Protein AF-A0A524EKT1-F1 (afdb_monomer_lite)

Sequence (281 aa):
MNHPHSWNERPGAARRCNICGNPVRQGDKFCKGCGAEISSFEDTKSMKRTERFETNLTGKFERHEQWPFWKRLQKVFTSPRKAMTNIASAPDYVGVVFIIVLSAVMGTFSAAIMFQKLQFTGPYEQEIAFAANSILMLLLLVVPIIMIIRWLVKSLLAYLLCDSGSSWDFEDAASVTGYSYAPSLLMSLIGIFIIWTFVPTVTIDTTNPELAMIILENQIATLSWIQIVFTLPVTLIELFWKSYLGGIGVHESTLGECSENKAFIIFIFLGLLGILLDYYS

pLDDT: mean 85.07, std 16.64, range [34.03, 98.06]

Radius of gyration: 29.01 Å; chains: 1; bounding box: 59×30×96 Å

Foldseek 3Di:
DDDDDDDDDDPDDFDADPVPRHTDDDPDQADPPPRHGPVVVVVVVVVVVVVVVVVLVCVLCDPPDQDPLVVLLVCCVVPLLVSLLSCLNPPDVVSLLVLLLLLQVLVLVLLVLLVVLEAEDDDCRVVVVVVSVVVSVVSNVVVSVVSVVLLLVLLVLLCVQLPPPFPFDSRLSSRQLSSLSSVSNVLSVVSSVCCNPPPHRDYAYPPPVVVSVVVVVVSVVVCVCCCVVPVVVSLVVSQQSSLQSQLSSSCSNSVNSRHSVNSSVSSSVSSVVVVVVVVVD

Structure (mmCIF, N/CA/C/O backbone):
data_AF-A0A524EKT1-F1
#
_entry.id   AF-A0A524EKT1-F1
#
loop_
_atom_site.group_PDB
_atom_site.id
_atom_site.type_symbol
_atom_site.label_atom_id
_atom_site.label_alt_id
_atom_site.label_comp_id
_atom_site.label_asym_id
_atom_site.label_entity_id
_atom_site.label_seq_id
_atom_site.pdbx_PDB_ins_code
_atom_site.Cartn_x
_atom_site.Cartn_y
_atom_site.Cartn_z
_atom_site.occupancy
_atom_site.B_iso_or_equiv
_atom_site.auth_seq_id
_atom_site.auth_comp_id
_atom_site.auth_asym_id
_atom_site.auth_atom_id
_atom_site.pdbx_PDB_model_num
ATOM 1 N N . MET A 1 1 ? 32.004 -11.306 59.839 1.00 37.84 1 MET A N 1
ATOM 2 C CA . MET A 1 1 ? 31.486 -11.635 58.493 1.00 37.84 1 MET A CA 1
ATOM 3 C C . MET A 1 1 ? 30.049 -12.113 58.637 1.00 37.84 1 MET A C 1
ATOM 5 O O . MET A 1 1 ? 29.773 -12.810 59.604 1.00 37.84 1 MET A O 1
ATOM 9 N N . ASN A 1 2 ? 29.204 -11.717 57.679 1.00 37.06 2 ASN A N 1
ATOM 10 C CA . ASN A 1 2 ? 27.765 -11.979 57.486 1.00 37.06 2 ASN A CA 1
ATOM 11 C C . ASN A 1 2 ? 26.798 -10.901 58.013 1.00 37.06 2 ASN A C 1
ATOM 13 O O . ASN A 1 2 ? 26.417 -10.866 59.178 1.00 37.06 2 ASN A O 1
ATOM 17 N N . HIS A 1 3 ? 26.431 -10.019 57.074 1.00 34.03 3 HIS A N 1
ATOM 18 C CA . HIS A 1 3 ? 25.379 -9.004 57.139 1.00 34.03 3 HIS A CA 1
ATOM 19 C C . HIS A 1 3 ? 23.967 -9.617 57.004 1.00 34.03 3 HIS A C 1
ATOM 21 O O . HIS A 1 3 ? 23.822 -10.668 56.377 1.00 34.03 3 HIS A O 1
ATOM 27 N N . PRO A 1 4 ? 22.920 -8.942 57.520 1.00 47.31 4 PRO A N 1
ATOM 28 C CA . PRO A 1 4 ? 21.525 -9.353 57.390 1.00 47.31 4 PRO A CA 1
ATOM 29 C C . PRO A 1 4 ? 20.874 -8.808 56.104 1.00 47.31 4 PRO A C 1
ATOM 31 O O . PRO A 1 4 ? 21.085 -7.656 55.727 1.00 47.31 4 PRO A O 1
ATOM 34 N N . HIS A 1 5 ? 20.023 -9.615 55.464 1.00 41.09 5 HIS A N 1
ATOM 35 C CA . HIS A 1 5 ? 19.107 -9.172 54.408 1.00 41.09 5 HIS A CA 1
ATOM 36 C C . HIS A 1 5 ? 17.775 -8.728 55.030 1.00 41.09 5 HIS A C 1
ATOM 38 O O . HIS A 1 5 ? 16.926 -9.558 55.346 1.00 41.09 5 HIS A O 1
ATOM 44 N N . SER A 1 6 ? 17.579 -7.418 55.192 1.00 36.59 6 SER A N 1
ATOM 45 C CA . SER A 1 6 ? 16.265 -6.819 55.449 1.00 36.59 6 SER A CA 1
ATOM 46 C C . SER A 1 6 ? 15.644 -6.383 54.121 1.00 36.59 6 SER A C 1
ATOM 48 O O . SER A 1 6 ? 16.113 -5.431 53.493 1.00 36.59 6 SER A O 1
ATOM 50 N N . TRP A 1 7 ? 14.592 -7.070 53.682 1.00 36.09 7 TRP A N 1
ATOM 51 C CA . TRP A 1 7 ? 13.766 -6.607 52.572 1.00 36.09 7 TRP A CA 1
ATOM 52 C C . TRP A 1 7 ? 12.853 -5.473 53.049 1.00 36.09 7 TRP A C 1
ATOM 54 O O . TRP A 1 7 ? 12.073 -5.632 53.984 1.00 36.09 7 TRP A O 1
ATOM 64 N N . ASN A 1 8 ? 12.982 -4.319 52.393 1.00 39.16 8 ASN A N 1
ATOM 65 C CA . ASN A 1 8 ? 12.087 -3.173 52.507 1.00 39.16 8 ASN A CA 1
ATOM 66 C C . ASN A 1 8 ? 10.696 -3.533 51.957 1.00 39.16 8 ASN A C 1
ATOM 68 O O . ASN A 1 8 ? 10.446 -3.411 50.756 1.00 39.16 8 ASN A O 1
ATOM 72 N N . GLU A 1 9 ? 9.774 -3.926 52.832 1.00 41.62 9 GLU A N 1
ATOM 73 C CA . GLU A 1 9 ? 8.343 -3.879 52.538 1.00 41.62 9 GLU A CA 1
ATOM 74 C C . GLU A 1 9 ? 7.884 -2.415 52.584 1.00 41.62 9 GLU A C 1
ATOM 76 O O . GLU A 1 9 ? 7.880 -1.766 53.631 1.00 41.62 9 GLU A O 1
ATOM 81 N N . ARG A 1 10 ? 7.511 -1.860 51.426 1.00 38.91 10 ARG A N 1
ATOM 82 C CA . ARG A 1 10 ? 6.814 -0.569 51.373 1.00 38.91 10 ARG A CA 1
ATOM 83 C C . ARG A 1 10 ? 5.457 -0.744 52.073 1.00 38.91 10 ARG A C 1
ATOM 85 O O . ARG A 1 10 ? 4.761 -1.705 51.742 1.00 38.91 10 ARG A O 1
ATOM 92 N N . PRO A 1 11 ? 5.034 0.152 52.982 1.00 41.31 11 PRO A N 1
ATOM 93 C CA . PRO A 1 11 ? 3.728 0.044 53.618 1.00 41.31 11 PRO A CA 1
ATOM 94 C C . PRO A 1 11 ? 2.636 0.198 52.555 1.00 41.31 11 PRO A C 1
ATOM 96 O O . PRO A 1 11 ? 2.394 1.288 52.035 1.00 41.31 11 PRO A O 1
ATOM 99 N N . GLY A 1 12 ? 2.006 -0.922 52.197 1.00 46.97 12 GLY A N 1
ATOM 100 C CA . GLY A 1 12 ? 0.848 -0.948 51.316 1.00 46.97 12 GLY A CA 1
ATOM 101 C C . GLY A 1 12 ? -0.256 -0.067 51.893 1.00 46.97 12 GLY A C 1
ATOM 102 O O . GLY A 1 12 ? -0.552 -0.134 53.087 1.00 46.97 12 GLY A O 1
ATOM 103 N N . ALA A 1 13 ? -0.843 0.781 51.047 1.00 49.88 13 ALA A N 1
ATOM 104 C CA . ALA A 1 13 ? -1.953 1.649 51.412 1.00 49.88 13 ALA A CA 1
ATOM 105 C C . ALA A 1 13 ? -3.031 0.842 52.157 1.00 49.88 13 ALA A C 1
ATOM 107 O O . ALA A 1 13 ? -3.568 -0.136 51.632 1.00 49.88 13 ALA A O 1
ATOM 108 N N . ALA A 1 14 ? -3.308 1.234 53.402 1.00 57.28 14 ALA A N 1
ATOM 109 C CA . ALA A 1 14 ? -4.232 0.528 54.276 1.00 57.28 14 ALA A CA 1
ATOM 110 C C . ALA A 1 14 ? -5.640 0.518 53.658 1.00 57.28 14 ALA A C 1
ATOM 112 O O . ALA A 1 14 ? -6.320 1.546 53.617 1.00 57.28 14 ALA A O 1
ATOM 113 N N . ARG A 1 15 ? -6.090 -0.647 53.177 1.00 70.88 15 ARG A N 1
ATOM 114 C CA . ARG A 1 15 ? -7.489 -0.852 52.781 1.00 70.88 15 ARG A CA 1
ATOM 115 C C . ARG A 1 15 ? -8.358 -0.804 54.038 1.00 70.88 15 ARG A C 1
ATOM 117 O O . ARG A 1 15 ? -7.932 -1.256 55.097 1.00 70.88 15 ARG A O 1
ATOM 124 N N . ARG A 1 16 ? -9.575 -0.270 53.939 1.00 82.88 16 ARG A N 1
ATOM 125 C CA . ARG A 1 16 ? -10.563 -0.257 55.031 1.00 82.88 16 ARG A CA 1
ATOM 126 C C . ARG A 1 16 ? -11.787 -1.072 54.635 1.00 82.88 16 ARG A C 1
ATOM 128 O O . ARG A 1 16 ? -12.181 -1.066 53.474 1.00 82.88 16 ARG A O 1
ATOM 135 N N . CYS A 1 17 ? -12.380 -1.755 55.603 1.00 81.44 17 CYS A N 1
ATOM 136 C CA . CYS A 1 17 ? -13.651 -2.445 55.454 1.00 81.44 17 CYS A CA 1
ATOM 137 C C . CYS A 1 17 ? -14.754 -1.425 55.148 1.00 81.44 17 CYS A C 1
ATOM 139 O O . CYS A 1 17 ? -14.868 -0.415 55.837 1.00 81.44 17 CYS A O 1
ATOM 141 N N . ASN A 1 18 ? -15.575 -1.682 54.136 1.00 74.81 18 ASN A N 1
ATOM 142 C CA . ASN A 1 18 ? -16.693 -0.814 53.756 1.00 74.81 18 ASN A CA 1
ATOM 143 C C . ASN A 1 18 ? -17.934 -0.981 54.655 1.00 74.81 18 ASN A C 1
ATOM 145 O O . ASN A 1 18 ? -18.781 -0.096 54.654 1.00 74.81 18 ASN A O 1
ATOM 149 N N . ILE A 1 19 ? -18.032 -2.074 55.425 1.00 83.19 19 ILE A N 1
ATOM 150 C CA . ILE A 1 19 ? -19.115 -2.302 56.397 1.00 83.19 19 ILE A CA 1
ATOM 151 C C . ILE A 1 19 ? -18.859 -1.510 57.685 1.00 83.19 19 ILE A C 1
ATOM 153 O O . ILE A 1 19 ? -19.755 -0.845 58.192 1.00 83.19 19 ILE A O 1
ATOM 157 N N . CYS A 1 20 ? -17.639 -1.581 58.230 1.00 84.88 20 CYS A N 1
ATOM 158 C CA . CYS A 1 20 ? -17.343 -1.039 59.564 1.00 84.88 20 CYS A CA 1
ATOM 159 C C . CYS A 1 20 ? -16.155 -0.067 59.633 1.00 84.88 20 CYS A C 1
ATOM 161 O O . CYS A 1 20 ? -15.829 0.420 60.709 1.00 84.88 20 CYS A O 1
ATOM 163 N N . GLY A 1 21 ? -15.466 0.207 58.523 1.00 82.38 21 GLY A N 1
ATOM 164 C CA . GLY A 1 21 ? -14.364 1.177 58.469 1.00 82.38 21 GLY A CA 1
ATOM 165 C C . GLY A 1 21 ? -13.016 0.700 59.031 1.00 82.38 21 GLY A C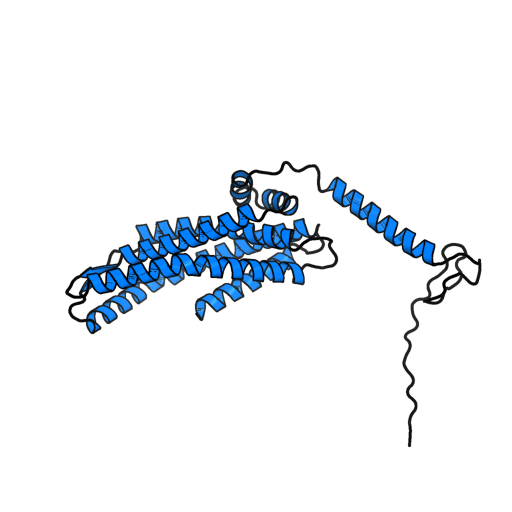 1
ATOM 166 O O . GLY A 1 21 ? -12.026 1.438 58.926 1.00 82.38 21 GLY A O 1
ATOM 167 N N . ASN A 1 22 ? -12.942 -0.516 59.591 1.00 87.12 22 ASN A N 1
ATOM 168 C CA . ASN A 1 22 ? -11.702 -1.057 60.157 1.00 87.12 22 ASN A CA 1
ATOM 169 C C . ASN A 1 22 ? -10.637 -1.335 59.085 1.00 87.12 22 ASN A C 1
ATOM 171 O O . ASN A 1 22 ? -10.981 -1.797 57.997 1.00 87.12 22 ASN A O 1
ATOM 175 N N . PRO A 1 23 ? -9.346 -1.097 59.375 1.00 83.56 23 PRO A N 1
ATOM 176 C CA . PRO A 1 23 ? -8.262 -1.409 58.453 1.00 83.56 23 PRO A CA 1
ATOM 177 C C . PRO A 1 23 ? -8.142 -2.923 58.228 1.00 83.56 23 PRO A C 1
ATOM 179 O O . PRO A 1 23 ? -8.297 -3.723 59.150 1.00 83.56 23 PRO A O 1
ATOM 182 N N . VAL A 1 24 ? -7.852 -3.302 56.988 1.00 84.31 24 VAL A N 1
ATOM 183 C CA . VAL A 1 24 ? -7.760 -4.681 56.505 1.00 84.31 24 VAL A CA 1
ATOM 184 C C . VAL A 1 24 ? -6.386 -4.890 55.872 1.00 84.31 24 VAL A C 1
ATOM 186 O O . VAL A 1 24 ? -5.918 -4.034 55.115 1.00 84.31 24 VAL A O 1
ATOM 189 N N . ARG A 1 25 ? -5.739 -6.028 56.156 1.00 78.75 25 ARG A N 1
ATOM 190 C CA . ARG A 1 25 ? -4.462 -6.388 55.529 1.00 78.75 25 ARG A CA 1
ATOM 191 C C . ARG A 1 25 ? -4.681 -7.088 54.189 1.00 78.75 25 ARG A C 1
ATOM 193 O O . ARG A 1 25 ? -5.676 -7.773 53.969 1.00 78.75 25 ARG A O 1
ATOM 200 N N . GLN A 1 26 ? -3.727 -6.918 53.280 1.00 71.38 26 GLN A N 1
ATOM 201 C CA . GLN A 1 26 ? -3.741 -7.588 51.983 1.00 71.38 26 GLN A CA 1
ATOM 202 C C . GLN A 1 26 ? -3.650 -9.111 52.195 1.00 71.38 26 GLN A C 1
ATOM 204 O O . GLN A 1 26 ? -2.684 -9.585 52.783 1.00 71.38 26 GLN A O 1
ATOM 209 N N . GLY A 1 27 ? -4.678 -9.853 51.765 1.00 72.44 27 GLY A N 1
ATOM 210 C CA . GLY A 1 27 ? -4.785 -11.310 51.937 1.00 72.44 27 GLY A CA 1
ATOM 211 C C . GLY A 1 27 ? -5.767 -11.787 53.019 1.00 72.44 27 GLY A C 1
ATOM 212 O O . GLY A 1 27 ? -6.024 -12.987 53.101 1.00 72.44 27 GLY A O 1
ATOM 213 N N . ASP A 1 28 ? -6.354 -10.891 53.824 1.00 76.00 28 ASP A N 1
ATOM 214 C CA . ASP A 1 28 ? -7.408 -11.270 54.777 1.00 76.00 28 ASP A CA 1
ATOM 215 C C . ASP A 1 28 ? -8.701 -11.659 54.020 1.00 76.00 28 ASP A C 1
ATOM 217 O O . ASP A 1 28 ? -9.223 -10.872 53.232 1.00 76.00 28 ASP A O 1
ATOM 221 N N . LYS A 1 29 ? -9.246 -12.859 54.278 1.00 80.56 29 LYS A N 1
ATOM 222 C CA . LYS A 1 29 ? -10.533 -13.313 53.698 1.00 80.56 29 LYS A CA 1
ATOM 223 C C . LYS A 1 29 ? -11.758 -12.702 54.387 1.00 80.56 29 LYS A C 1
ATOM 225 O O . LYS A 1 29 ? -12.799 -12.556 53.759 1.00 80.56 29 LYS A O 1
ATOM 230 N N . PHE A 1 30 ? -11.624 -12.318 55.657 1.00 86.19 30 PHE A N 1
ATOM 231 C CA . PHE A 1 30 ? -12.703 -11.766 56.479 1.00 86.19 30 PHE A CA 1
ATOM 232 C C . PHE A 1 30 ? -12.221 -10.544 57.264 1.00 86.19 30 PHE A C 1
ATOM 234 O O . PHE A 1 30 ? -11.075 -10.485 57.720 1.00 86.19 30 PHE A O 1
ATOM 241 N N . CYS A 1 31 ? -13.102 -9.564 57.464 1.00 86.00 31 CYS A N 1
ATOM 242 C CA . CYS A 1 31 ? -12.821 -8.395 58.282 1.00 86.00 31 CYS A CA 1
ATOM 243 C C . CYS A 1 31 ? -12.768 -8.788 59.762 1.00 86.00 31 CYS A C 1
ATOM 245 O O . CYS A 1 31 ? -13.775 -9.175 60.347 1.00 86.00 31 CYS A O 1
ATOM 247 N N . LYS A 1 32 ? -11.624 -8.573 60.415 1.00 86.12 32 LYS A N 1
ATOM 248 C CA . LYS A 1 32 ? -11.442 -8.867 61.850 1.00 86.12 32 LYS A CA 1
ATOM 249 C C . LYS A 1 32 ? -12.306 -8.012 62.788 1.00 86.12 32 LYS A C 1
ATOM 251 O O . LYS A 1 32 ? -12.390 -8.314 63.968 1.00 86.12 32 LYS A O 1
ATOM 256 N N . GLY A 1 33 ? -12.909 -6.934 62.280 1.00 87.12 33 GLY A N 1
ATOM 257 C CA . GLY A 1 33 ? -13.783 -6.050 63.055 1.00 87.12 33 GLY A CA 1
ATOM 258 C C . GLY A 1 33 ? -15.250 -6.468 63.081 1.00 87.12 33 GLY A C 1
ATOM 259 O O . GLY A 1 33 ? -15.881 -6.382 64.123 1.00 87.12 33 GLY A O 1
ATOM 260 N N . CYS A 1 34 ? -15.801 -6.876 61.935 1.00 88.44 34 CYS A N 1
ATOM 261 C CA . CYS A 1 34 ? -17.235 -7.169 61.798 1.00 88.44 34 CYS A CA 1
ATOM 262 C C . CYS A 1 34 ? -17.543 -8.571 61.255 1.00 88.44 34 CYS A C 1
ATOM 264 O O . CYS A 1 34 ? -18.708 -8.920 61.123 1.00 88.44 34 CYS A O 1
ATOM 266 N N . GLY A 1 35 ? -16.526 -9.363 60.907 1.00 83.19 35 GLY A N 1
ATOM 267 C CA . GLY A 1 35 ? -16.691 -10.711 60.359 1.00 83.19 35 GLY A CA 1
ATOM 268 C C . GLY A 1 35 ? -17.101 -10.774 58.884 1.00 83.19 35 GLY A C 1
ATOM 269 O O . GLY A 1 35 ? -17.171 -11.870 58.342 1.00 83.19 35 GLY A O 1
ATOM 270 N N . ALA A 1 36 ? -17.339 -9.638 58.216 1.00 83.69 36 ALA A N 1
ATOM 271 C CA . ALA A 1 36 ? -17.742 -9.615 56.808 1.00 83.69 36 ALA A CA 1
ATOM 272 C C . ALA A 1 36 ? -16.656 -10.191 55.880 1.00 83.69 36 ALA A C 1
ATOM 274 O O . ALA A 1 36 ? -15.473 -9.879 56.041 1.00 83.69 36 ALA A O 1
ATOM 275 N N . GLU A 1 37 ? -17.056 -11.007 54.905 1.00 85.25 37 GLU A N 1
ATOM 276 C CA . GLU A 1 37 ? -16.163 -11.573 53.889 1.00 85.25 37 GLU A CA 1
ATOM 277 C C . GLU A 1 37 ? -15.681 -10.487 52.916 1.00 85.25 37 GLU A C 1
ATOM 279 O O . GLU A 1 37 ? -16.434 -9.588 52.561 1.00 85.25 37 GLU A O 1
ATOM 284 N N . ILE A 1 38 ? -14.408 -10.521 52.519 1.00 77.81 38 ILE A N 1
ATOM 285 C CA . ILE A 1 38 ? -13.774 -9.435 51.747 1.00 77.81 38 ILE A CA 1
ATOM 286 C C . ILE A 1 38 ? -13.835 -9.689 50.232 1.00 77.81 38 ILE A C 1
ATOM 288 O O . ILE A 1 38 ? -13.847 -8.735 49.451 1.00 77.81 38 ILE A O 1
ATOM 292 N N . SER A 1 39 ? -13.945 -10.957 49.822 1.00 63.38 39 SER A N 1
ATOM 293 C CA . SER A 1 39 ? -14.079 -11.408 48.425 1.00 63.38 39 SER A CA 1
ATOM 294 C C . SER A 1 39 ? -15.306 -10.802 47.731 1.00 63.38 39 SER A C 1
ATOM 296 O O . SER A 1 39 ? -15.192 -10.295 46.618 1.00 63.38 39 SER A O 1
ATOM 298 N N . SER A 1 40 ? -16.440 -10.704 48.436 1.00 52.91 40 SER A N 1
ATOM 299 C CA . SER A 1 40 ? -17.701 -10.163 47.908 1.00 52.91 40 SER A CA 1
ATOM 300 C C . SER A 1 40 ? -17.643 -8.685 47.496 1.00 52.91 40 SER A C 1
ATOM 302 O O . SER A 1 40 ? -18.572 -8.181 46.865 1.00 52.91 40 SER A O 1
ATOM 304 N N . PHE A 1 41 ? -16.576 -7.962 47.857 1.00 54.38 41 PHE A N 1
ATOM 305 C CA . PHE A 1 41 ? -16.418 -6.534 47.565 1.00 54.38 41 PHE A CA 1
ATOM 306 C C . PHE A 1 41 ? -15.473 -6.236 46.396 1.00 54.38 41 PHE A C 1
ATOM 308 O O 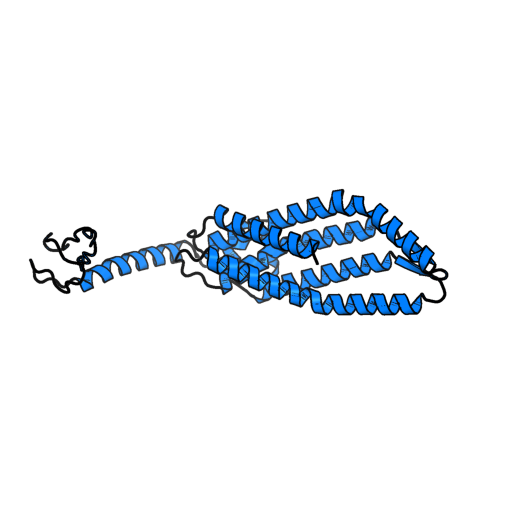. PHE A 1 41 ? -15.563 -5.152 45.812 1.00 54.38 41 PHE A O 1
ATOM 315 N N . GLU A 1 42 ? -14.592 -7.173 46.027 1.00 52.00 42 GLU A N 1
ATOM 316 C CA . GLU A 1 42 ? -13.859 -7.092 44.755 1.00 52.00 42 GLU A CA 1
ATOM 317 C C . GLU A 1 42 ? -14.825 -7.350 43.584 1.00 52.00 42 GLU A C 1
ATOM 319 O O . GLU A 1 42 ? -14.796 -6.608 42.596 1.00 52.00 42 GLU A O 1
ATOM 324 N N . ASP A 1 43 ? -15.792 -8.254 43.777 1.00 50.53 43 ASP A N 1
ATOM 325 C CA . ASP A 1 43 ? -16.849 -8.562 42.808 1.00 50.53 43 ASP A CA 1
ATOM 326 C C . ASP A 1 43 ? -17.802 -7.388 42.549 1.00 50.53 43 ASP A C 1
ATOM 328 O O . ASP A 1 43 ? -18.232 -7.158 41.424 1.00 50.53 43 ASP A O 1
ATOM 332 N N . THR A 1 44 ? -18.095 -6.546 43.545 1.00 48.94 44 THR A N 1
ATOM 333 C CA . THR A 1 44 ? -18.976 -5.385 43.312 1.00 48.94 44 THR A CA 1
ATOM 334 C C . THR A 1 44 ? -18.289 -4.283 42.500 1.00 48.94 44 THR A C 1
ATOM 336 O O . THR A 1 44 ? -18.949 -3.496 41.815 1.00 48.94 44 THR A O 1
ATOM 339 N N . LYS A 1 45 ? -16.954 -4.192 42.581 1.00 48.75 45 LYS A N 1
ATOM 340 C CA . LYS A 1 45 ? -16.163 -3.212 41.827 1.00 48.75 45 LYS A CA 1
ATOM 341 C C . LYS A 1 45 ? -15.878 -3.700 40.405 1.00 48.75 45 LYS A C 1
ATOM 343 O O . LYS A 1 45 ? -15.845 -2.865 39.503 1.00 48.75 45 LYS A O 1
ATOM 348 N N . SER A 1 46 ? -15.721 -5.011 40.199 1.00 48.53 46 SER A N 1
ATOM 349 C CA . SER A 1 46 ? -15.674 -5.616 38.863 1.00 48.53 46 SER A CA 1
ATOM 350 C C . SER A 1 46 ? -17.044 -5.537 38.181 1.00 48.53 46 SER A C 1
ATOM 352 O O . SER A 1 46 ? -17.123 -5.033 37.070 1.00 48.53 46 SER A O 1
ATOM 354 N N . MET A 1 47 ? -18.137 -5.848 38.880 1.00 45.84 47 MET A N 1
ATOM 355 C CA . MET A 1 47 ? -19.503 -5.819 38.342 1.00 45.84 47 MET A CA 1
ATOM 356 C C . MET A 1 47 ? -19.978 -4.406 37.956 1.00 45.84 47 MET A C 1
ATOM 358 O O . MET A 1 47 ? -20.502 -4.216 36.862 1.00 45.84 47 MET A O 1
ATOM 362 N N . LYS A 1 48 ? -19.686 -3.368 38.761 1.00 42.22 48 LYS A N 1
ATOM 363 C CA . LYS A 1 48 ? -19.955 -1.963 38.368 1.00 42.22 48 LYS A CA 1
ATOM 364 C C . LYS A 1 48 ? -19.093 -1.471 37.200 1.00 42.22 48 LYS A C 1
ATOM 366 O O . LYS A 1 48 ? -19.471 -0.510 36.529 1.00 42.22 48 LYS A O 1
ATOM 371 N N . ARG A 1 49 ? -17.920 -2.074 36.980 1.00 44.66 49 ARG A N 1
ATOM 372 C CA . ARG A 1 49 ? -17.058 -1.785 35.825 1.00 44.66 49 ARG A CA 1
ATOM 373 C C . ARG A 1 49 ? -17.619 -2.448 34.569 1.00 44.66 49 ARG A C 1
ATOM 375 O O . ARG A 1 49 ? -17.668 -1.785 33.541 1.00 44.66 49 ARG A O 1
ATOM 382 N N . THR A 1 50 ? -18.108 -3.680 34.687 1.00 45.47 50 THR A N 1
ATOM 383 C CA . THR A 1 50 ? -18.748 -4.439 33.606 1.00 45.47 50 THR A CA 1
ATOM 384 C C . THR A 1 50 ? -20.072 -3.810 33.164 1.00 45.47 50 THR A C 1
ATOM 386 O O . THR A 1 50 ? -20.238 -3.570 31.977 1.00 45.47 50 THR A O 1
ATOM 389 N N . GLU A 1 51 ? -20.956 -3.394 34.079 1.00 47.09 51 GLU A N 1
ATOM 390 C CA . GLU A 1 51 ? -22.221 -2.727 33.706 1.00 47.09 51 GLU A CA 1
ATOM 391 C C . GLU A 1 51 ? -22.005 -1.347 33.066 1.00 47.09 51 GLU A C 1
ATOM 393 O O . GLU A 1 51 ? -22.703 -0.978 32.120 1.00 47.09 51 GLU A O 1
ATOM 398 N N . ARG A 1 52 ? -21.023 -0.565 33.545 1.00 41.22 52 ARG A N 1
ATOM 399 C CA . ARG A 1 52 ? -20.656 0.725 32.925 1.00 41.22 52 ARG A CA 1
ATOM 400 C C . ARG A 1 52 ? -19.989 0.531 31.556 1.00 41.22 52 ARG A C 1
ATOM 402 O O . ARG A 1 52 ? -20.069 1.417 30.709 1.00 41.22 52 ARG A O 1
ATOM 409 N N . PHE A 1 53 ? -19.328 -0.602 31.343 1.00 51.69 53 PHE A N 1
ATOM 410 C CA . PHE A 1 53 ? -18.744 -0.989 30.063 1.00 51.69 53 PHE A CA 1
ATOM 411 C C . PHE A 1 53 ? -19.834 -1.450 29.083 1.00 51.69 53 PHE A C 1
ATOM 413 O O . PHE A 1 53 ? -19.907 -0.914 27.983 1.00 51.69 53 PHE A O 1
ATOM 420 N N . GLU A 1 54 ? -20.768 -2.308 29.506 1.00 46.94 54 GLU A N 1
ATOM 421 C CA . GLU A 1 54 ? -21.916 -2.757 28.701 1.00 46.94 54 GLU A CA 1
ATOM 422 C C . GLU A 1 54 ? -22.870 -1.619 28.321 1.00 46.94 54 GLU A C 1
ATOM 424 O O . GLU A 1 54 ? -23.345 -1.574 27.189 1.00 46.94 54 GLU A O 1
ATOM 429 N N . THR A 1 55 ? -23.122 -0.654 29.211 1.00 49.72 55 THR A N 1
ATOM 430 C CA . THR A 1 55 ? -23.950 0.527 28.882 1.00 49.72 55 THR A CA 1
ATOM 431 C C . THR A 1 55 ? -23.257 1.498 27.922 1.00 49.72 55 THR A C 1
ATOM 433 O O . THR A 1 55 ? -23.927 2.118 27.099 1.00 49.72 55 THR A O 1
ATOM 436 N N . ASN A 1 56 ? -21.922 1.593 27.945 1.00 50.38 56 ASN A N 1
ATOM 437 C CA . ASN A 1 56 ? -21.176 2.341 26.925 1.00 50.38 56 ASN A CA 1
ATOM 438 C C . ASN A 1 56 ? -21.075 1.575 25.595 1.00 50.38 56 ASN A C 1
ATOM 440 O O . ASN A 1 56 ? -21.142 2.195 24.538 1.00 50.38 56 ASN A O 1
ATOM 444 N N . LEU A 1 57 ? -20.979 0.244 25.622 1.00 52.47 57 LEU A N 1
ATOM 445 C CA . LEU A 1 57 ? -21.009 -0.615 24.432 1.00 52.47 57 LEU A CA 1
ATOM 446 C C . LEU A 1 57 ? -22.371 -0.571 23.732 1.00 52.47 57 LEU A C 1
ATOM 448 O O . LEU A 1 57 ? -22.437 -0.348 22.527 1.00 52.47 57 LEU A O 1
ATOM 452 N N . THR A 1 58 ? -23.461 -0.715 24.483 1.00 45.31 58 THR A N 1
ATOM 453 C CA . THR A 1 58 ? -24.828 -0.686 23.933 1.00 45.31 58 THR A CA 1
ATOM 454 C C . THR A 1 58 ? -25.274 0.715 23.509 1.00 45.31 58 THR A C 1
ATOM 456 O O . THR A 1 58 ? -26.098 0.83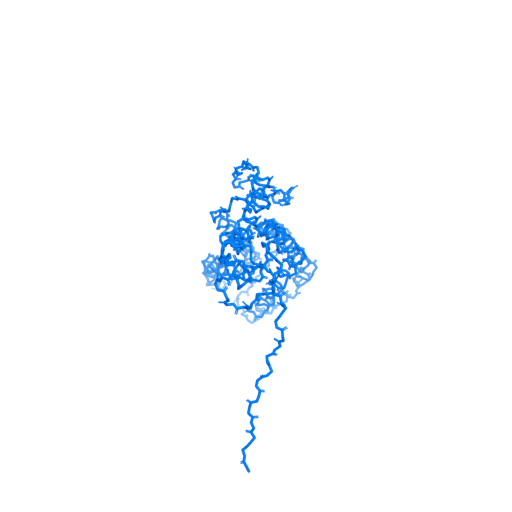4 22.607 1.00 45.31 58 THR A O 1
ATOM 459 N N . GLY A 1 59 ? -24.711 1.775 24.104 1.00 46.38 59 GLY A N 1
ATOM 460 C CA . GLY A 1 59 ? -24.955 3.161 23.695 1.00 46.38 59 GLY A CA 1
ATOM 461 C C . GLY A 1 59 ? -24.109 3.641 22.507 1.00 46.38 59 GLY A C 1
ATOM 462 O O . GLY A 1 59 ? -24.549 4.529 21.782 1.00 46.38 59 GLY A O 1
ATOM 463 N N . LYS A 1 60 ? -22.907 3.082 22.290 1.00 46.78 60 LYS A N 1
ATOM 464 C CA . LYS A 1 60 ? -21.992 3.500 21.206 1.00 46.78 60 LYS A CA 1
ATOM 465 C C . LYS A 1 60 ? -22.132 2.648 19.939 1.00 46.78 60 LYS A C 1
ATOM 467 O O . LYS A 1 60 ? -21.935 3.168 18.845 1.00 46.78 60 LYS A O 1
ATOM 472 N N . PHE A 1 61 ? -22.523 1.380 20.069 1.00 52.47 61 PHE A N 1
ATOM 473 C CA . PHE A 1 61 ? -22.895 0.516 18.947 1.00 52.47 61 PHE A CA 1
ATOM 474 C C . PHE A 1 61 ? -24.420 0.421 18.839 1.00 52.47 61 PHE A C 1
ATOM 476 O O . PHE A 1 61 ? -25.016 -0.646 19.002 1.00 52.47 61 PHE A O 1
ATOM 483 N N . GLU A 1 62 ? -25.076 1.541 18.517 1.00 51.78 62 GLU A N 1
ATOM 484 C CA . GLU A 1 62 ? -26.358 1.447 17.811 1.00 51.78 62 GLU A CA 1
ATOM 485 C C . GLU A 1 62 ? -26.158 0.486 16.634 1.00 51.78 62 GLU A C 1
ATOM 487 O O . GLU A 1 62 ? -25.092 0.520 16.023 1.00 51.78 62 GLU A O 1
ATOM 492 N N . ARG A 1 63 ? -27.132 -0.394 16.343 1.00 52.78 63 ARG A N 1
ATOM 493 C CA . ARG A 1 63 ? -27.090 -1.371 15.235 1.00 52.78 63 ARG A CA 1
ATOM 494 C C . ARG A 1 63 ? -26.692 -0.682 13.926 1.00 52.78 63 ARG A C 1
ATOM 496 O O . ARG A 1 63 ? -27.547 -0.266 13.145 1.00 52.78 63 ARG A O 1
ATOM 503 N N . HIS A 1 64 ? -25.394 -0.540 13.696 1.00 58.00 64 HIS A N 1
ATOM 504 C CA . HIS A 1 64 ? -24.867 0.114 12.525 1.00 58.00 64 HIS A CA 1
ATOM 505 C C . HIS A 1 64 ? -25.089 -0.862 11.385 1.00 58.00 64 HIS A C 1
ATOM 507 O O . HIS A 1 64 ? -24.561 -1.972 11.383 1.00 58.00 64 HIS A O 1
ATOM 513 N N . GLU A 1 65 ? -25.933 -0.448 10.442 1.00 78.81 65 GLU A N 1
ATOM 514 C CA . GLU A 1 65 ? -26.136 -1.122 9.167 1.00 78.81 65 GLU A CA 1
ATOM 515 C C . GLU A 1 65 ? -24.766 -1.557 8.622 1.00 78.81 65 GLU A C 1
ATOM 517 O O . GLU A 1 65 ? -23.897 -0.718 8.362 1.00 78.81 65 GLU A O 1
ATOM 522 N N . GLN A 1 66 ? -24.542 -2.868 8.508 1.00 86.19 66 GLN A N 1
ATOM 523 C CA . GLN A 1 66 ? -23.309 -3.393 7.933 1.00 86.19 66 GLN A CA 1
ATOM 524 C C . GLN A 1 66 ? -23.260 -2.950 6.476 1.00 86.19 66 GLN A C 1
ATOM 526 O O . GLN A 1 66 ? -24.115 -3.310 5.665 1.00 86.19 66 GLN A O 1
ATOM 531 N N . TRP A 1 67 ? -22.299 -2.091 6.150 1.00 91.69 67 TRP A N 1
ATOM 532 C CA . TRP A 1 67 ? -22.202 -1.573 4.797 1.00 91.69 67 TRP A CA 1
ATOM 533 C C . TRP A 1 67 ? -21.576 -2.618 3.877 1.00 91.69 67 TRP A C 1
ATOM 535 O O . TRP A 1 67 ? -20.579 -3.234 4.254 1.00 91.69 67 TRP A O 1
ATOM 545 N N . PRO A 1 68 ? -22.092 -2.784 2.646 1.00 94.25 68 PRO A N 1
ATOM 546 C CA . PRO A 1 68 ? -21.416 -3.604 1.656 1.00 94.25 68 PRO A CA 1
ATOM 547 C C . PRO A 1 68 ? -20.034 -3.018 1.353 1.00 94.25 68 PRO A C 1
ATOM 549 O O . PRO A 1 68 ? -19.823 -1.803 1.451 1.00 94.25 68 PRO A O 1
ATOM 552 N N . PHE A 1 69 ? -19.116 -3.881 0.921 1.00 94.44 69 PHE A N 1
ATOM 553 C CA . PHE A 1 69 ? -17.724 -3.540 0.616 1.00 94.44 69 PHE A CA 1
ATOM 554 C C . PHE A 1 69 ? -17.572 -2.226 -0.173 1.00 94.44 69 PHE A C 1
ATOM 556 O O . PHE A 1 69 ? -16.869 -1.315 0.259 1.00 94.44 69 PHE A O 1
ATOM 563 N N . TRP A 1 70 ? -18.292 -2.070 -1.290 1.00 94.44 70 TRP A N 1
ATOM 564 C CA . TRP A 1 70 ? -18.184 -0.876 -2.135 1.00 94.44 70 TRP A CA 1
ATOM 565 C C . TRP A 1 70 ? -18.612 0.412 -1.423 1.00 94.44 70 TRP A C 1
ATOM 567 O O . TRP A 1 70 ? -17.995 1.459 -1.617 1.00 94.44 70 TRP A O 1
ATOM 577 N N . LYS A 1 71 ? -19.622 0.337 -0.546 1.00 95.38 71 LYS A N 1
ATOM 578 C CA . LYS A 1 71 ? -20.069 1.475 0.270 1.00 95.38 71 LYS A CA 1
ATOM 579 C C . LYS A 1 71 ? -19.016 1.818 1.326 1.00 95.38 71 LYS A C 1
ATOM 581 O O . LYS A 1 71 ? -18.755 3.002 1.525 1.00 95.38 71 LYS A O 1
ATOM 586 N N . ARG A 1 72 ? -18.365 0.817 1.944 1.00 94.69 72 ARG A N 1
ATOM 587 C CA . ARG A 1 72 ? -17.216 1.027 2.849 1.00 94.69 72 ARG A CA 1
ATOM 588 C C . ARG A 1 72 ? -16.076 1.722 2.117 1.00 94.69 72 ARG A C 1
ATOM 590 O O . ARG A 1 72 ? -15.676 2.805 2.532 1.00 94.69 72 ARG A O 1
ATOM 597 N N . LEU A 1 73 ? -15.639 1.171 0.986 1.00 95.62 73 LEU A N 1
ATOM 598 C CA . LEU A 1 73 ? -14.538 1.717 0.193 1.00 95.62 73 LEU A CA 1
ATOM 599 C C . LEU A 1 73 ? -14.812 3.162 -0.254 1.00 95.62 73 LEU A C 1
ATOM 601 O O . LEU A 1 73 ? -13.992 4.045 -0.023 1.00 95.62 73 LEU A O 1
ATOM 605 N N . GLN A 1 74 ? -15.994 3.449 -0.805 1.00 96.44 74 GLN A N 1
ATOM 606 C CA . GLN A 1 74 ? -16.383 4.811 -1.189 1.00 96.44 74 GLN A CA 1
ATOM 607 C C . GLN A 1 74 ? -16.408 5.771 0.015 1.00 96.44 74 GLN A C 1
ATOM 609 O O . GLN A 1 74 ? -16.027 6.944 -0.086 1.00 96.44 74 GLN A O 1
ATOM 614 N N . LYS A 1 75 ? -16.880 5.297 1.172 1.00 96.31 75 LYS A N 1
ATOM 615 C CA . LYS A 1 75 ? -16.945 6.106 2.390 1.00 96.31 75 LYS A CA 1
ATOM 616 C C . LYS A 1 75 ? -15.578 6.336 3.017 1.00 96.31 75 LYS A C 1
ATOM 618 O O . LYS A 1 75 ? -15.416 7.388 3.625 1.00 96.31 75 LYS A O 1
ATOM 623 N N . VAL A 1 76 ? -14.592 5.463 2.813 1.00 96.81 76 VAL A N 1
ATOM 624 C CA . VAL A 1 76 ? -13.207 5.731 3.234 1.00 96.81 76 VAL A CA 1
ATOM 625 C C . VAL A 1 76 ? -12.686 7.026 2.596 1.00 96.81 76 VAL A C 1
ATOM 627 O O . VAL A 1 76 ? -12.031 7.813 3.273 1.00 96.81 76 VAL A O 1
ATOM 630 N N . PHE A 1 77 ? -13.055 7.313 1.343 1.00 96.00 77 PHE A N 1
ATOM 631 C CA . PHE A 1 77 ? -12.651 8.551 0.663 1.00 96.00 77 PHE A CA 1
ATOM 632 C C . PHE A 1 77 ? -13.531 9.765 0.993 1.00 96.00 77 PHE A C 1
ATOM 634 O O . PHE A 1 77 ? -13.032 10.880 1.092 1.00 96.00 77 PHE A O 1
ATOM 641 N N . THR A 1 78 ? -14.843 9.575 1.156 1.00 95.88 78 THR A N 1
ATOM 642 C CA . THR A 1 78 ? -15.800 10.697 1.306 1.00 95.88 78 THR A CA 1
ATOM 643 C C . THR A 1 78 ? -16.161 11.033 2.753 1.00 95.88 78 THR A C 1
ATOM 645 O O . THR A 1 78 ? -16.649 12.121 3.049 1.00 95.88 78 THR A O 1
ATOM 648 N N . SER A 1 79 ? -16.012 10.091 3.678 1.00 96.06 79 SER A N 1
ATOM 649 C CA . SER A 1 79 ? -16.378 10.227 5.091 1.00 96.06 79 SER A CA 1
ATOM 650 C C . SER A 1 79 ? -15.539 9.256 5.940 1.00 96.06 79 SER A C 1
ATOM 652 O O . SER A 1 79 ? -16.102 8.334 6.540 1.00 96.06 79 SER A O 1
ATOM 654 N N . PRO A 1 80 ? -14.205 9.450 5.995 1.00 95.69 80 PRO A N 1
ATOM 655 C CA . PRO A 1 80 ? -13.249 8.467 6.508 1.00 95.69 80 PRO A CA 1
ATOM 656 C C . PRO A 1 80 ? -13.569 8.004 7.926 1.00 95.69 80 PRO A C 1
ATOM 658 O O . PRO A 1 80 ? -13.590 6.805 8.185 1.00 95.69 80 PRO A O 1
ATOM 661 N N . ARG A 1 81 ? -13.914 8.933 8.829 1.00 95.44 81 ARG A N 1
ATOM 662 C CA . ARG A 1 81 ? -14.278 8.581 10.206 1.00 95.44 81 ARG A CA 1
ATOM 663 C C . ARG A 1 81 ? -15.501 7.671 10.270 1.00 95.44 81 ARG A C 1
ATOM 665 O O . ARG A 1 81 ? -15.433 6.629 10.899 1.00 95.44 81 ARG A O 1
ATOM 672 N N . LYS A 1 82 ? -16.583 8.003 9.556 1.00 94.25 82 LYS A N 1
ATOM 673 C CA . LYS A 1 82 ? -17.798 7.166 9.528 1.00 94.25 82 LYS A CA 1
ATOM 674 C C . LYS A 1 82 ? -17.523 5.778 8.945 1.00 94.25 82 LYS A C 1
ATOM 676 O O . LYS A 1 82 ? -18.088 4.800 9.419 1.00 94.25 82 LYS A O 1
ATOM 681 N N . ALA A 1 83 ? -16.674 5.701 7.919 1.00 95.69 83 ALA A N 1
ATOM 682 C CA . ALA A 1 83 ? -16.262 4.427 7.341 1.00 95.69 83 ALA A CA 1
ATOM 683 C C . ALA A 1 83 ? -15.473 3.590 8.348 1.00 95.69 83 ALA A C 1
ATOM 685 O O . ALA A 1 83 ? -15.817 2.435 8.568 1.00 95.69 83 ALA A O 1
ATOM 686 N N . MET A 1 84 ? -14.471 4.187 8.996 1.00 95.75 84 MET A N 1
ATOM 687 C CA . MET A 1 84 ? -13.635 3.490 9.967 1.00 95.75 84 MET A CA 1
ATOM 688 C C . MET A 1 84 ? -14.401 3.063 11.215 1.00 95.75 84 MET A C 1
ATOM 690 O O . MET A 1 84 ? -14.187 1.950 11.676 1.00 95.75 84 MET A O 1
ATOM 694 N N . THR A 1 85 ? -15.359 3.857 11.699 1.00 93.38 85 THR A N 1
ATOM 695 C CA . THR A 1 85 ? -16.273 3.418 12.764 1.00 93.38 85 THR A CA 1
ATOM 696 C C . THR A 1 85 ? -17.095 2.199 12.329 1.00 93.38 85 THR A C 1
ATOM 698 O O . THR A 1 85 ? -17.219 1.251 13.095 1.00 93.38 85 THR A O 1
ATOM 701 N N . ASN A 1 86 ? -17.616 2.174 11.093 1.00 94.38 86 ASN A N 1
ATOM 702 C CA . ASN A 1 86 ? -18.381 1.024 10.584 1.00 94.38 86 ASN A CA 1
ATOM 703 C C . ASN A 1 86 ? -17.519 -0.237 10.389 1.00 94.38 86 ASN A C 1
ATOM 705 O O . ASN A 1 86 ? -18.012 -1.351 10.562 1.00 94.38 86 ASN A O 1
ATOM 709 N N . ILE A 1 87 ? -16.254 -0.064 10.001 1.00 94.62 87 ILE A N 1
ATOM 710 C CA . ILE A 1 87 ? -15.286 -1.155 9.829 1.00 94.62 87 ILE A CA 1
ATOM 711 C C . ILE A 1 87 ? -14.873 -1.707 11.195 1.00 94.62 87 ILE A C 1
ATOM 713 O O . ILE A 1 87 ? -14.874 -2.918 11.373 1.00 94.62 87 ILE A O 1
ATOM 717 N N . ALA A 1 88 ? -14.597 -0.830 12.162 1.00 92.75 88 ALA A N 1
ATOM 718 C CA . ALA A 1 88 ? -14.301 -1.200 13.543 1.00 92.75 88 ALA A CA 1
ATOM 719 C C . ALA A 1 88 ? -15.479 -1.920 14.221 1.00 92.75 88 ALA A C 1
ATOM 721 O O . ALA A 1 88 ? -15.272 -2.812 15.026 1.00 92.75 88 ALA A O 1
ATOM 722 N N . SER A 1 89 ? -16.727 -1.560 13.892 1.00 90.25 89 SER A N 1
ATOM 723 C CA . SER A 1 89 ? -17.911 -2.212 14.471 1.00 90.25 89 SER A CA 1
ATOM 724 C C . SER A 1 89 ? -18.252 -3.572 13.867 1.00 90.25 89 SER A C 1
ATOM 726 O O . SER A 1 89 ? -19.056 -4.311 14.426 1.00 90.25 89 SER A O 1
ATOM 728 N N . ALA A 1 90 ? -17.750 -3.856 12.669 1.00 91.75 90 ALA A N 1
ATOM 729 C CA . ALA A 1 90 ? -18.051 -5.078 11.939 1.00 91.75 90 ALA A CA 1
ATOM 730 C C . ALA A 1 90 ? -16.852 -5.403 11.038 1.00 91.75 90 ALA A C 1
ATOM 732 O O . ALA A 1 90 ? -16.916 -5.110 9.833 1.00 91.75 90 ALA A O 1
ATOM 733 N N . PRO A 1 91 ? -15.755 -5.920 11.620 1.00 92.81 91 PRO A N 1
ATOM 734 C CA . PRO A 1 91 ? -14.528 -6.193 10.888 1.00 92.81 91 PRO A CA 1
ATOM 735 C C . PRO A 1 91 ? -14.758 -7.233 9.787 1.00 92.81 91 PRO A C 1
ATOM 737 O O . PRO A 1 91 ? -15.646 -8.080 9.880 1.00 92.81 91 PRO A O 1
ATOM 740 N N . ASP A 1 92 ? -13.989 -7.134 8.701 1.00 94.31 92 ASP A N 1
ATOM 741 C CA . ASP A 1 92 ? -14.048 -8.104 7.613 1.00 94.31 92 ASP A CA 1
ATOM 742 C C . ASP A 1 92 ? -12.680 -8.295 6.949 1.00 94.31 92 ASP A C 1
ATOM 744 O O . ASP A 1 92 ? -12.022 -7.340 6.538 1.00 94.31 92 ASP A O 1
ATOM 748 N N . TYR A 1 93 ? -12.260 -9.550 6.790 1.00 94.00 93 TYR A N 1
ATOM 749 C CA . TYR A 1 93 ? -11.016 -9.877 6.088 1.00 94.00 93 TYR A CA 1
ATOM 750 C C . TYR A 1 93 ? -11.163 -9.869 4.567 1.00 94.00 93 TYR A C 1
ATOM 752 O O . TYR A 1 93 ? -10.200 -9.604 3.850 1.00 94.00 93 TYR A O 1
ATOM 760 N N . VAL A 1 94 ? -12.360 -10.168 4.059 1.00 93.94 94 VAL A N 1
ATOM 761 C CA . VAL A 1 94 ? -12.594 -10.342 2.619 1.00 93.94 94 VAL A CA 1
ATOM 762 C C . VAL A 1 94 ? -12.342 -9.037 1.865 1.00 93.94 94 VAL A C 1
ATOM 764 O O . VAL A 1 94 ? -11.615 -9.038 0.870 1.00 93.94 94 VAL A O 1
ATOM 767 N N . GLY A 1 95 ? -12.879 -7.915 2.353 1.00 94.81 95 GLY A N 1
ATOM 768 C CA . GLY A 1 95 ? -12.649 -6.601 1.762 1.00 94.81 95 GLY A CA 1
ATOM 769 C C . GLY A 1 95 ? -11.185 -6.179 1.836 1.00 94.81 95 GLY A C 1
ATOM 770 O O . GLY A 1 95 ? -10.653 -5.635 0.870 1.00 94.81 95 GLY A O 1
ATOM 771 N N . VAL A 1 96 ? -10.499 -6.501 2.934 1.00 96.50 96 VAL A N 1
ATOM 772 C CA . VAL A 1 96 ? -9.067 -6.220 3.093 1.00 96.50 96 VAL A CA 1
ATOM 773 C C . VAL A 1 96 ? -8.214 -6.988 2.091 1.00 96.50 96 VAL A C 1
ATOM 775 O O . VAL A 1 96 ? -7.395 -6.384 1.398 1.00 96.50 96 VAL A O 1
ATOM 778 N N . VAL A 1 97 ? -8.418 -8.302 1.973 1.00 95.44 97 VAL A N 1
ATOM 779 C CA . VAL A 1 97 ? -7.691 -9.130 1.003 1.00 95.44 97 VAL A CA 1
ATOM 780 C C . VAL A 1 97 ? -7.941 -8.617 -0.412 1.00 95.44 97 VAL A C 1
ATOM 782 O O . VAL A 1 97 ? -6.994 -8.487 -1.186 1.00 95.44 97 VAL A O 1
ATOM 785 N N . PHE A 1 98 ? -9.180 -8.239 -0.737 1.00 95.88 98 PHE A N 1
ATOM 786 C CA . PHE A 1 98 ? -9.500 -7.650 -2.034 1.00 95.88 98 PHE A CA 1
ATOM 787 C C . PHE A 1 98 ? -8.747 -6.333 -2.285 1.00 95.88 98 PHE A C 1
ATOM 789 O O . PHE A 1 98 ? -8.162 -6.169 -3.353 1.00 95.88 98 PHE A O 1
ATOM 796 N N . ILE A 1 99 ? -8.697 -5.416 -1.308 1.00 96.88 99 ILE A N 1
ATOM 797 C CA . ILE A 1 99 ? -7.937 -4.155 -1.412 1.00 96.88 99 ILE A CA 1
ATOM 798 C C . ILE A 1 99 ? -6.447 -4.431 -1.651 1.00 96.88 99 ILE A C 1
ATOM 800 O O . ILE A 1 99 ? -5.834 -3.786 -2.505 1.00 96.88 99 ILE A O 1
ATOM 804 N N . ILE A 1 100 ? -5.859 -5.385 -0.925 1.00 95.06 100 ILE A N 1
ATOM 805 C CA . ILE A 1 100 ? -4.435 -5.729 -1.041 1.00 95.06 100 ILE A CA 1
ATOM 806 C C . ILE A 1 100 ? -4.131 -6.352 -2.405 1.00 95.06 100 ILE A C 1
ATOM 808 O O . ILE A 1 100 ? -3.207 -5.907 -3.084 1.00 95.06 100 ILE A O 1
ATOM 812 N N . VAL A 1 101 ? -4.922 -7.339 -2.835 1.00 94.44 101 VAL A N 1
ATOM 813 C CA . VAL A 1 101 ? -4.750 -7.997 -4.138 1.00 94.44 101 VAL A CA 1
ATOM 814 C C . VAL A 1 101 ? -4.924 -6.993 -5.272 1.00 94.44 101 VAL A C 1
ATOM 816 O O . VAL A 1 101 ? -4.094 -6.949 -6.176 1.00 94.44 101 VAL A O 1
ATOM 819 N N . LEU A 1 102 ? -5.949 -6.140 -5.208 1.00 95.81 102 LEU A N 1
ATOM 820 C CA . LEU A 1 102 ? -6.168 -5.107 -6.215 1.00 95.81 102 LEU A CA 1
ATOM 821 C C . LEU A 1 102 ? -4.995 -4.119 -6.265 1.00 95.81 102 LEU A C 1
ATOM 823 O O . LEU A 1 102 ? -4.528 -3.790 -7.352 1.00 95.81 102 LEU A O 1
ATOM 827 N N . SER A 1 103 ? -4.469 -3.707 -5.108 1.00 94.56 103 SER A N 1
ATOM 828 C CA . SER A 1 103 ? -3.284 -2.840 -5.040 1.00 94.56 103 SER A CA 1
ATOM 829 C C . SER A 1 103 ? -2.063 -3.499 -5.688 1.00 94.56 103 SER A C 1
ATOM 831 O O . SER A 1 103 ? -1.344 -2.848 -6.443 1.00 94.56 103 SER A O 1
ATOM 833 N N . ALA A 1 104 ? -1.848 -4.795 -5.446 1.00 93.00 104 ALA A N 1
ATOM 834 C CA . ALA A 1 104 ? -0.747 -5.539 -6.048 1.00 93.00 104 ALA A CA 1
ATOM 835 C C . ALA A 1 104 ? -0.896 -5.652 -7.575 1.00 93.00 104 ALA A C 1
ATOM 837 O O . ALA A 1 104 ? 0.050 -5.359 -8.303 1.00 93.00 104 ALA A O 1
ATOM 838 N N . VAL A 1 105 ? -2.097 -5.985 -8.066 1.00 94.75 105 VAL A N 1
ATOM 839 C CA . VAL A 1 105 ? -2.402 -6.042 -9.508 1.00 94.75 105 VAL A CA 1
ATOM 840 C C . VAL A 1 105 ? -2.146 -4.693 -10.174 1.00 94.75 105 VAL A C 1
ATOM 842 O O . VAL A 1 105 ? -1.531 -4.636 -11.236 1.00 94.75 105 VAL A O 1
ATOM 845 N N . MET A 1 106 ? -2.571 -3.598 -9.545 1.00 95.81 106 MET A N 1
ATOM 846 C CA . MET A 1 106 ? -2.321 -2.249 -10.046 1.00 95.81 106 MET A CA 1
ATOM 847 C C . MET A 1 106 ? -0.831 -1.900 -10.083 1.00 95.81 106 MET A C 1
ATOM 849 O O . MET A 1 106 ? -0.372 -1.305 -11.057 1.00 95.81 106 MET A O 1
ATOM 853 N N . GLY A 1 107 ? -0.066 -2.300 -9.064 1.00 92.62 107 GLY A N 1
ATOM 854 C CA . GLY A 1 107 ? 1.388 -2.144 -9.043 1.00 92.62 107 GLY A CA 1
ATOM 855 C C . GLY A 1 107 ? 2.068 -2.897 -10.190 1.00 92.62 107 GLY A C 1
ATOM 856 O O . GLY A 1 107 ? 2.866 -2.314 -10.924 1.00 92.62 107 GLY A O 1
ATOM 857 N N . THR A 1 108 ? 1.701 -4.161 -10.416 1.00 92.31 108 THR A N 1
ATOM 858 C CA . THR A 1 108 ? 2.227 -4.952 -11.540 1.00 92.31 108 THR A CA 1
ATOM 859 C C . THR A 1 108 ? 1.810 -4.376 -12.892 1.00 92.31 108 THR A C 1
ATOM 861 O O . THR A 1 108 ? 2.622 -4.321 -13.812 1.00 92.31 108 THR A O 1
ATOM 864 N N . PHE A 1 109 ? 0.572 -3.899 -13.018 1.00 95.44 109 PHE A N 1
ATOM 865 C CA . PHE A 1 109 ? 0.092 -3.246 -14.235 1.00 95.44 109 PHE A CA 1
ATOM 866 C C . PHE A 1 109 ? 0.858 -1.949 -14.532 1.00 95.44 109 PHE A C 1
ATOM 868 O O . PHE A 1 109 ? 1.241 -1.704 -15.673 1.00 95.44 109 PHE A O 1
ATOM 875 N N . SER A 1 110 ? 1.153 -1.154 -13.501 1.00 94.56 110 SER A N 1
ATOM 876 C CA . SER A 1 110 ? 2.008 0.031 -13.609 1.00 94.56 110 SER A CA 1
ATOM 877 C C . SER A 1 110 ? 3.413 -0.326 -14.114 1.00 94.56 110 SER A C 1
ATOM 879 O O . SER A 1 110 ? 3.903 0.283 -15.067 1.00 94.56 110 SER A O 1
ATOM 881 N N . ALA A 1 111 ? 4.028 -1.375 -13.552 1.00 92.56 111 ALA A N 1
ATOM 882 C CA . ALA A 1 111 ? 5.317 -1.881 -14.023 1.00 92.56 111 ALA A CA 1
ATOM 883 C C . ALA A 1 111 ? 5.249 -2.348 -15.487 1.00 92.56 111 ALA A C 1
ATOM 885 O O . ALA A 1 111 ? 6.134 -2.028 -16.275 1.00 92.56 111 ALA A O 1
ATOM 886 N N . ALA A 1 112 ? 4.178 -3.041 -15.883 1.00 94.19 112 ALA A N 1
ATOM 887 C CA . ALA A 1 112 ? 3.983 -3.479 -17.262 1.00 94.19 112 ALA A CA 1
ATOM 888 C C . ALA A 1 112 ? 3.887 -2.297 -18.243 1.00 94.19 112 ALA A C 1
ATOM 890 O O . ALA A 1 112 ? 4.530 -2.331 -19.290 1.00 94.19 112 ALA A O 1
ATOM 891 N N . ILE A 1 113 ? 3.154 -1.230 -17.898 1.00 94.44 113 ILE A N 1
ATOM 892 C CA . ILE A 1 113 ? 3.113 -0.001 -18.710 1.00 94.44 113 ILE A CA 1
ATOM 893 C C . ILE A 1 113 ? 4.511 0.609 -18.829 1.00 94.44 113 ILE A C 1
ATOM 895 O O . ILE A 1 113 ? 4.896 1.032 -19.916 1.00 94.44 113 ILE A O 1
ATOM 899 N N . MET A 1 114 ? 5.282 0.636 -17.740 1.00 91.06 114 MET A N 1
ATOM 900 C CA . MET A 1 114 ? 6.654 1.140 -17.770 1.00 91.06 114 MET A CA 1
ATOM 901 C C . MET A 1 114 ? 7.536 0.323 -18.727 1.00 91.06 114 MET A C 1
ATOM 903 O O . MET A 1 114 ? 8.241 0.903 -19.548 1.00 91.06 114 MET A O 1
ATOM 907 N N . PHE A 1 115 ? 7.447 -1.010 -18.696 1.00 90.75 115 PHE A N 1
ATOM 908 C CA . PHE A 1 115 ? 8.168 -1.867 -19.644 1.00 90.75 115 PHE A CA 1
ATOM 909 C C . PHE A 1 115 ? 7.722 -1.656 -21.094 1.00 90.75 115 PHE A C 1
ATOM 911 O O . PHE A 1 115 ? 8.561 -1.673 -21.984 1.00 90.75 115 PHE A O 1
ATOM 918 N N . GLN A 1 116 ? 6.438 -1.385 -21.351 1.00 92.25 116 GLN A N 1
ATOM 919 C CA . GLN A 1 116 ? 5.945 -1.079 -22.703 1.00 92.25 116 GLN A CA 1
ATOM 920 C C . GLN A 1 116 ? 6.514 0.224 -23.281 1.00 92.25 116 GLN A C 1
ATOM 922 O O . GLN A 1 116 ? 6.515 0.405 -24.499 1.00 92.25 116 GLN A O 1
ATOM 927 N N . LYS A 1 117 ? 7.004 1.138 -22.434 1.00 91.81 117 LYS A N 1
ATOM 928 C CA . LYS A 1 117 ? 7.711 2.344 -22.884 1.00 91.81 117 LYS A CA 1
ATOM 929 C C . LYS A 1 117 ? 9.135 2.041 -23.360 1.00 91.81 117 LYS A C 1
ATOM 931 O O . LYS A 1 117 ? 9.738 2.908 -23.982 1.00 91.81 117 LYS A O 1
ATOM 936 N N . LEU A 1 118 ? 9.664 0.845 -23.107 1.00 90.81 118 LEU A N 1
ATOM 937 C CA . LEU A 1 118 ? 10.971 0.399 -23.583 1.00 90.81 118 LEU A CA 1
ATOM 938 C C . LEU A 1 118 ? 10.778 -0.486 -24.819 1.00 90.81 118 LEU A C 1
ATOM 940 O O . LEU A 1 118 ? 10.269 -1.600 -24.733 1.00 90.81 118 LEU A O 1
ATOM 944 N N . GLN A 1 119 ? 11.175 0.018 -25.983 1.00 91.88 119 GLN A N 1
ATOM 945 C CA . GLN A 1 119 ? 11.172 -0.734 -27.232 1.00 91.88 119 GLN A CA 1
ATOM 946 C C . GLN A 1 119 ? 12.586 -1.228 -27.512 1.00 91.88 119 GLN A C 1
ATOM 948 O O . GLN A 1 119 ? 13.501 -0.428 -27.675 1.00 91.88 119 GLN A O 1
ATOM 953 N N . PHE A 1 120 ? 12.774 -2.539 -27.565 1.00 91.12 120 PHE A N 1
ATOM 954 C CA . PHE A 1 120 ? 14.064 -3.132 -27.898 1.00 91.12 120 PHE A CA 1
ATOM 955 C C . PHE A 1 120 ? 14.107 -3.440 -29.389 1.00 91.12 120 PHE A C 1
ATOM 957 O O . PHE A 1 120 ? 13.130 -3.930 -29.944 1.00 91.12 120 PHE A O 1
ATOM 964 N N . THR A 1 121 ? 15.230 -3.148 -30.035 1.00 93.31 121 THR A N 1
ATOM 965 C CA . THR A 1 121 ? 15.488 -3.527 -31.426 1.00 93.31 121 THR A CA 1
ATOM 966 C C . THR A 1 121 ? 16.824 -4.256 -31.522 1.00 93.31 121 THR A C 1
ATOM 968 O O . THR A 1 121 ? 17.711 -4.074 -30.685 1.00 93.31 121 THR A O 1
ATOM 971 N N . GLY A 1 122 ? 16.982 -5.110 -32.532 1.00 93.50 122 GLY A N 1
ATOM 972 C CA . GLY A 1 122 ? 18.241 -5.808 -32.809 1.00 93.50 122 GLY A CA 1
ATOM 973 C C . GLY A 1 122 ? 18.203 -7.311 -32.500 1.00 93.50 122 GLY A C 1
ATOM 974 O O . GLY A 1 122 ? 17.129 -7.885 -32.320 1.00 93.50 122 GLY A O 1
ATOM 975 N N . PRO A 1 123 ? 19.369 -7.981 -32.484 1.00 94.19 123 PRO A N 1
ATOM 976 C CA . PRO A 1 123 ? 19.446 -9.444 -32.479 1.00 94.19 123 PRO A CA 1
ATOM 977 C C . PRO A 1 123 ? 18.925 -10.098 -31.190 1.00 94.19 123 PRO A C 1
ATOM 979 O O . PRO A 1 123 ? 18.505 -11.251 -31.240 1.00 94.19 123 PRO A O 1
ATOM 982 N N . TYR A 1 124 ? 18.909 -9.376 -30.063 1.00 91.81 124 TYR A N 1
ATOM 983 C CA . TYR A 1 124 ? 18.505 -9.902 -28.750 1.00 91.81 124 TYR A CA 1
ATOM 984 C C . TYR A 1 124 ? 17.102 -9.454 -28.303 1.00 91.81 124 TYR A C 1
ATOM 986 O O . TYR A 1 124 ? 16.724 -9.664 -27.151 1.00 91.81 124 TYR A O 1
ATOM 994 N N . GLU A 1 125 ? 16.303 -8.847 -29.188 1.00 91.75 125 GLU A N 1
ATOM 995 C CA . GLU A 1 125 ? 14.965 -8.324 -28.859 1.00 91.75 125 GLU A CA 1
ATOM 996 C C . GLU A 1 125 ? 14.064 -9.376 -28.187 1.00 91.75 125 GLU A C 1
ATOM 998 O O . GLU A 1 125 ? 13.468 -9.120 -27.138 1.00 91.75 125 GLU A O 1
ATOM 1003 N N . GLN A 1 126 ? 13.994 -10.582 -28.760 1.00 93.00 126 GLN A N 1
ATOM 1004 C CA . GLN A 1 126 ? 13.124 -11.649 -28.255 1.00 93.00 126 GLN A CA 1
ATOM 1005 C C . GLN A 1 126 ? 13.573 -12.179 -26.889 1.00 93.00 126 GLN A C 1
ATOM 1007 O O . GLN A 1 126 ? 12.732 -12.462 -26.034 1.00 93.00 126 GLN A O 1
ATOM 1012 N N . GLU A 1 127 ? 14.884 -12.290 -26.666 1.00 93.25 127 GLU A N 1
ATOM 1013 C CA . GLU A 1 127 ? 15.442 -12.764 -25.396 1.00 93.25 127 GLU A CA 1
ATOM 1014 C C . GLU A 1 127 ? 15.125 -11.785 -24.260 1.00 93.25 127 GLU A C 1
ATOM 1016 O O . GLU A 1 127 ? 14.671 -12.195 -23.187 1.00 93.25 127 GLU A O 1
ATOM 1021 N N . ILE A 1 128 ? 15.268 -10.482 -24.519 1.00 90.75 128 ILE A N 1
ATOM 1022 C CA . ILE A 1 128 ? 14.937 -9.431 -23.551 1.00 90.75 128 ILE A CA 1
ATOM 1023 C C . ILE A 1 128 ? 13.432 -9.400 -23.276 1.00 90.75 128 ILE A C 1
ATOM 1025 O O . ILE A 1 128 ? 13.025 -9.329 -22.115 1.00 90.75 128 ILE A O 1
ATOM 1029 N N . ALA A 1 129 ? 12.591 -9.502 -24.309 1.00 90.31 129 ALA A N 1
ATOM 1030 C CA . ALA A 1 129 ? 11.139 -9.530 -24.139 1.00 90.31 129 ALA A CA 1
ATOM 1031 C C . ALA A 1 129 ? 10.680 -10.732 -23.292 1.00 90.31 129 ALA A C 1
ATOM 1033 O O . ALA A 1 129 ? 9.819 -10.594 -22.418 1.00 90.31 129 ALA A O 1
ATOM 1034 N N . PHE A 1 130 ? 11.277 -11.909 -23.503 1.00 93.12 130 PHE A N 1
ATOM 1035 C CA . PHE A 1 130 ? 11.003 -13.094 -22.693 1.00 93.12 130 PHE A CA 1
ATOM 1036 C C . PHE A 1 130 ? 11.431 -12.904 -21.230 1.00 93.12 130 PHE A C 1
ATOM 1038 O O . PHE A 1 130 ? 10.661 -13.219 -20.314 1.00 93.12 130 PHE A O 1
ATOM 1045 N N . ALA A 1 131 ? 12.623 -12.348 -20.996 1.00 93.06 131 ALA A N 1
ATOM 1046 C CA . ALA A 1 131 ? 13.114 -12.052 -19.653 1.00 93.06 131 ALA A CA 1
ATOM 1047 C C . ALA A 1 131 ? 12.210 -11.041 -18.926 1.00 93.06 131 ALA A C 1
ATOM 1049 O O . ALA A 1 131 ? 11.800 -11.288 -17.791 1.00 93.06 131 ALA A O 1
ATOM 1050 N N . ALA A 1 132 ? 11.821 -9.951 -19.594 1.00 90.56 132 ALA A N 1
ATOM 1051 C CA . ALA A 1 132 ? 10.929 -8.934 -19.039 1.00 90.56 132 ALA A CA 1
ATOM 1052 C C . ALA A 1 132 ? 9.556 -9.515 -18.655 1.00 90.56 132 ALA A C 1
ATOM 1054 O O . ALA A 1 132 ? 9.079 -9.298 -17.540 1.00 90.56 132 ALA A O 1
ATOM 1055 N N . ASN A 1 133 ? 8.945 -10.322 -19.530 1.00 92.25 133 ASN A N 1
ATOM 1056 C CA . ASN A 1 133 ? 7.676 -10.993 -19.233 1.00 92.25 133 ASN A CA 1
ATOM 1057 C C . ASN A 1 133 ? 7.799 -11.981 -18.064 1.00 92.25 133 ASN A C 1
ATOM 1059 O O . ASN A 1 133 ? 6.903 -12.058 -17.223 1.00 92.25 133 ASN A O 1
ATOM 1063 N N . SER A 1 134 ? 8.917 -12.702 -17.973 1.00 94.44 134 SER A N 1
ATOM 1064 C CA . SER A 1 134 ? 9.184 -13.622 -16.861 1.00 94.44 134 SER A CA 1
ATOM 1065 C C . SER A 1 134 ? 9.290 -12.877 -15.528 1.00 94.44 134 SER A C 1
ATOM 1067 O O . SER A 1 134 ? 8.703 -13.303 -14.533 1.00 94.44 134 SER A O 1
ATOM 1069 N N . ILE A 1 135 ? 9.970 -11.725 -15.517 1.00 93.06 135 ILE A N 1
ATOM 1070 C CA . ILE A 1 135 ? 10.062 -10.845 -14.344 1.00 93.06 135 ILE A CA 1
ATOM 1071 C C . ILE A 1 135 ? 8.677 -10.320 -13.956 1.00 93.06 135 ILE A C 1
ATOM 1073 O O . ILE A 1 135 ? 8.312 -10.380 -12.784 1.00 93.06 135 ILE A O 1
ATOM 1077 N N . LEU A 1 136 ? 7.872 -9.854 -14.915 1.00 92.50 136 LEU A N 1
ATOM 1078 C CA . LEU A 1 136 ? 6.517 -9.364 -14.645 1.00 92.50 136 LEU A CA 1
ATOM 1079 C C . LEU A 1 136 ? 5.610 -10.443 -14.039 1.00 92.50 136 LEU A C 1
ATOM 1081 O O . LEU A 1 136 ? 4.887 -10.168 -13.079 1.00 92.50 136 LEU A O 1
ATOM 1085 N N . MET A 1 137 ? 5.678 -11.676 -14.547 1.00 93.81 137 MET A N 1
ATOM 1086 C CA . MET A 1 137 ? 4.930 -12.809 -13.992 1.00 93.81 137 MET A CA 1
ATOM 1087 C C . MET A 1 137 ? 5.390 -13.155 -12.573 1.00 93.81 137 MET A C 1
ATOM 1089 O O . MET A 1 137 ? 4.560 -13.412 -11.700 1.00 93.81 137 MET A O 1
ATOM 1093 N N . LEU A 1 138 ? 6.701 -13.109 -12.315 1.00 94.62 138 LEU A N 1
ATOM 1094 C CA . LEU A 1 138 ? 7.245 -13.310 -10.975 1.00 94.62 138 LEU A CA 1
ATOM 1095 C C . LEU A 1 138 ? 6.771 -12.214 -10.009 1.00 94.62 138 LEU A C 1
ATOM 1097 O O . LEU A 1 138 ? 6.345 -12.523 -8.896 1.00 94.62 138 LEU A O 1
ATOM 1101 N N . LEU A 1 139 ? 6.782 -10.948 -10.437 1.00 92.25 139 LEU A N 1
ATOM 1102 C CA . LEU A 1 139 ? 6.286 -9.823 -9.642 1.00 92.25 139 LEU A CA 1
ATOM 1103 C C . LEU A 1 139 ? 4.802 -9.983 -9.300 1.00 92.25 139 LEU A C 1
ATOM 1105 O O . LEU A 1 139 ? 4.424 -9.756 -8.153 1.00 92.25 139 LEU A O 1
ATOM 1109 N N . LEU A 1 140 ? 3.975 -10.429 -10.250 1.00 91.69 140 LEU A N 1
ATOM 1110 C CA . LEU A 1 140 ? 2.547 -10.666 -10.016 1.00 91.69 140 LEU A CA 1
ATOM 1111 C C . LEU A 1 140 ? 2.293 -11.701 -8.909 1.00 91.69 140 LEU A C 1
ATOM 1113 O O . LEU A 1 140 ? 1.292 -11.608 -8.205 1.00 91.69 140 LEU A O 1
ATOM 1117 N N . LEU A 1 141 ? 3.191 -12.676 -8.744 1.00 92.56 141 LEU A N 1
ATOM 1118 C CA . LEU A 1 141 ? 3.078 -13.719 -7.726 1.00 92.56 141 LEU A CA 1
ATOM 1119 C C . LEU A 1 141 ? 3.684 -13.289 -6.384 1.00 92.56 141 LEU A C 1
ATOM 1121 O O . LEU A 1 141 ? 3.086 -13.510 -5.332 1.00 92.56 141 LEU A O 1
ATOM 1125 N N . VAL A 1 142 ? 4.864 -12.668 -6.407 1.00 93.94 142 VAL A N 1
ATOM 1126 C CA . VAL A 1 142 ? 5.638 -12.350 -5.198 1.00 93.94 142 VAL A CA 1
ATOM 1127 C C . VAL A 1 142 ? 5.105 -11.105 -4.485 1.00 93.94 142 VAL A C 1
ATOM 1129 O O . VAL A 1 142 ? 5.005 -11.098 -3.256 1.00 93.94 142 VAL A O 1
ATOM 1132 N N . VAL A 1 143 ? 4.716 -10.061 -5.225 1.00 92.00 143 VAL A N 1
ATOM 1133 C CA . VAL A 1 143 ? 4.283 -8.779 -4.639 1.00 92.00 143 VAL A CA 1
ATOM 1134 C C . VAL A 1 143 ? 3.052 -8.932 -3.733 1.00 92.00 143 VAL A C 1
ATOM 1136 O O . VAL A 1 143 ? 3.125 -8.466 -2.593 1.00 92.00 143 VAL A O 1
ATOM 1139 N N . PRO A 1 144 ? 1.953 -9.612 -4.131 1.00 92.56 144 PRO A N 1
ATOM 1140 C CA . PRO A 1 144 ? 0.803 -9.798 -3.245 1.00 92.56 144 PRO A CA 1
ATOM 1141 C C . PRO A 1 144 ? 1.166 -10.517 -1.941 1.00 92.56 144 PRO A C 1
ATOM 1143 O O . PRO A 1 144 ? 0.689 -10.129 -0.876 1.00 92.56 144 PRO A O 1
ATOM 1146 N N . ILE A 1 145 ? 2.043 -11.527 -2.002 1.00 94.12 145 ILE A N 1
ATOM 1147 C CA . ILE A 1 145 ? 2.484 -12.291 -0.825 1.00 94.12 145 ILE A CA 1
ATOM 1148 C C . ILE A 1 145 ? 3.232 -11.371 0.144 1.00 94.12 145 ILE A C 1
ATOM 1150 O O . ILE A 1 145 ? 2.900 -11.320 1.330 1.00 94.12 145 ILE A O 1
ATOM 1154 N N . ILE A 1 146 ? 4.196 -10.593 -0.360 1.00 93.25 146 ILE A N 1
ATOM 1155 C CA . ILE A 1 146 ? 4.939 -9.622 0.453 1.00 93.25 146 ILE A CA 1
ATOM 1156 C C . ILE A 1 146 ? 3.986 -8.580 1.055 1.00 93.25 146 ILE A C 1
ATOM 1158 O O . ILE A 1 146 ? 4.116 -8.241 2.233 1.00 93.25 146 ILE A O 1
ATOM 1162 N N . MET A 1 147 ? 3.005 -8.091 0.290 1.00 93.56 147 MET A N 1
ATOM 1163 C CA . MET A 1 147 ? 2.024 -7.122 0.787 1.00 93.56 147 MET A CA 1
ATOM 1164 C C . MET A 1 147 ? 1.145 -7.694 1.903 1.00 93.56 147 MET A C 1
ATOM 1166 O O . MET A 1 147 ? 0.932 -7.006 2.901 1.00 93.56 147 MET A O 1
ATOM 1170 N N . ILE A 1 148 ? 0.686 -8.944 1.782 1.00 95.44 148 ILE A N 1
ATOM 1171 C CA . ILE A 1 148 ? -0.081 -9.629 2.833 1.00 95.44 148 ILE A CA 1
ATOM 1172 C C . ILE A 1 148 ? 0.767 -9.769 4.100 1.00 95.44 148 ILE A C 1
ATOM 1174 O O . ILE A 1 148 ? 0.305 -9.408 5.181 1.00 95.44 148 ILE A O 1
ATOM 1178 N N . ILE A 1 149 ? 2.020 -10.219 3.978 1.00 95.38 149 ILE A N 1
ATOM 1179 C CA . ILE A 1 149 ? 2.936 -10.347 5.122 1.00 95.38 149 ILE A CA 1
ATOM 1180 C C . ILE A 1 149 ? 3.132 -8.985 5.799 1.00 95.38 149 ILE A C 1
ATOM 1182 O O . ILE A 1 149 ? 2.972 -8.866 7.013 1.00 95.38 149 ILE A O 1
ATOM 1186 N N . ARG A 1 150 ? 3.422 -7.931 5.026 1.00 94.38 150 ARG A N 1
ATOM 1187 C CA . ARG A 1 150 ? 3.599 -6.567 5.552 1.00 94.38 150 ARG A CA 1
ATOM 1188 C C . ARG A 1 150 ? 2.345 -6.043 6.244 1.00 94.38 150 ARG A C 1
ATOM 1190 O O . ARG A 1 150 ? 2.450 -5.398 7.287 1.00 94.38 150 ARG A O 1
ATOM 1197 N N . TRP A 1 151 ? 1.170 -6.298 5.677 1.00 96.00 151 TRP A N 1
ATOM 1198 C CA . TRP A 1 151 ? -0.106 -5.935 6.284 1.00 96.00 151 TRP A CA 1
ATOM 1199 C C . TRP A 1 151 ? -0.323 -6.661 7.615 1.00 96.00 151 TRP A C 1
ATOM 1201 O O . TRP A 1 151 ? -0.622 -5.999 8.610 1.00 96.00 151 TRP A O 1
ATOM 1211 N N . LEU A 1 152 ? -0.103 -7.977 7.672 1.00 96.94 152 LEU A N 1
ATOM 1212 C CA . LEU A 1 152 ? -0.240 -8.763 8.902 1.00 96.94 152 LEU A CA 1
ATOM 1213 C C . LEU A 1 152 ? 0.731 -8.296 9.988 1.00 96.94 152 LEU A C 1
ATOM 1215 O O . LEU A 1 152 ? 0.315 -8.082 11.123 1.00 96.94 152 LEU A O 1
ATOM 1219 N N . VAL A 1 153 ? 2.001 -8.063 9.641 1.00 96.06 153 VAL A N 1
ATOM 1220 C CA . VAL A 1 153 ? 3.009 -7.555 10.586 1.00 96.06 153 VAL A CA 1
ATOM 1221 C C . VAL A 1 153 ? 2.600 -6.190 11.138 1.00 96.06 153 VAL A C 1
ATOM 1223 O O . VAL A 1 153 ? 2.650 -5.980 12.347 1.00 96.06 153 VAL A O 1
ATOM 1226 N N . LYS A 1 154 ? 2.143 -5.262 10.287 1.00 95.81 154 LYS A N 1
ATOM 1227 C CA . LYS A 1 154 ? 1.670 -3.947 10.751 1.00 95.81 154 LYS A CA 1
ATOM 1228 C C . LYS A 1 154 ? 0.433 -4.054 11.635 1.00 95.81 154 LYS A C 1
ATOM 1230 O O . LYS A 1 154 ? 0.369 -3.371 12.650 1.00 95.81 154 LYS A O 1
ATOM 1235 N N . SER A 1 155 ? -0.505 -4.926 11.277 1.00 96.62 155 SER A N 1
ATOM 1236 C CA . SER A 1 155 ? -1.715 -5.180 12.064 1.00 96.62 155 SER A CA 1
ATOM 1237 C C . SER A 1 155 ? -1.366 -5.741 13.441 1.00 96.62 155 SER A C 1
ATOM 1239 O O . SER A 1 155 ? -1.909 -5.294 14.444 1.00 96.62 155 SER A O 1
ATOM 1241 N N . LEU A 1 156 ? -0.390 -6.653 13.502 1.00 96.75 156 LEU A N 1
ATOM 1242 C CA . LEU A 1 156 ? 0.100 -7.238 14.748 1.00 96.75 156 LEU A CA 1
ATOM 1243 C C . LEU A 1 156 ? 0.790 -6.196 15.625 1.00 96.75 156 LEU A C 1
ATOM 1245 O O . LEU A 1 156 ? 0.547 -6.140 16.824 1.00 96.75 156 LEU A O 1
ATOM 1249 N N . LEU A 1 157 ? 1.625 -5.340 15.037 1.00 95.81 157 LEU A N 1
ATOM 1250 C CA . LEU A 1 157 ? 2.284 -4.266 15.778 1.00 95.81 157 LEU A CA 1
ATOM 1251 C C . LEU A 1 157 ? 1.276 -3.230 16.286 1.00 95.81 157 LEU A C 1
ATOM 1253 O O . LEU A 1 157 ? 1.380 -2.803 17.432 1.00 95.81 157 LEU A O 1
ATOM 1257 N N . ALA A 1 158 ? 0.281 -2.856 15.478 1.00 94.69 158 ALA A N 1
ATOM 1258 C CA . ALA A 1 158 ? -0.798 -1.975 15.916 1.00 94.69 158 ALA A CA 1
ATOM 1259 C C . ALA A 1 158 ? -1.595 -2.601 17.070 1.00 94.69 158 ALA A C 1
ATOM 1261 O O . ALA A 1 158 ? -1.828 -1.927 18.072 1.00 94.69 158 ALA A O 1
ATOM 1262 N N . TYR A 1 159 ? -1.930 -3.891 16.957 1.00 95.31 159 TYR A N 1
ATOM 1263 C CA . TYR A 1 159 ? -2.592 -4.663 18.006 1.00 95.31 159 TYR A CA 1
ATOM 1264 C C . TYR A 1 159 ? -1.802 -4.618 19.322 1.00 95.31 159 TYR A C 1
ATOM 1266 O O . TYR A 1 159 ? -2.301 -4.131 20.331 1.00 95.31 159 TYR A O 1
ATOM 1274 N N . LEU A 1 160 ? -0.525 -5.008 19.296 1.00 94.06 160 LEU A N 1
ATOM 1275 C CA . LEU A 1 160 ? 0.315 -5.083 20.496 1.00 94.06 160 LEU A CA 1
ATOM 1276 C C . LEU A 1 160 ? 0.610 -3.714 21.133 1.00 94.06 160 LEU A C 1
ATOM 1278 O O . LEU A 1 160 ? 0.729 -3.610 22.350 1.00 94.06 160 LEU A O 1
ATOM 1282 N N . LEU A 1 161 ? 0.757 -2.650 20.336 1.00 94.19 161 LEU A N 1
ATOM 1283 C CA . LEU A 1 161 ? 1.120 -1.317 20.844 1.00 94.19 161 LEU A CA 1
ATOM 1284 C C . LEU A 1 161 ? -0.079 -0.512 21.375 1.00 94.19 161 LEU A C 1
ATOM 1286 O O . LEU A 1 161 ? 0.103 0.435 22.160 1.00 94.19 161 LEU A O 1
ATOM 1290 N N . CYS A 1 162 ? -1.290 -0.859 20.936 1.00 91.44 162 CYS A N 1
ATOM 1291 C CA . CYS A 1 162 ? -2.542 -0.237 21.367 1.00 91.44 162 CYS A CA 1
ATOM 1292 C C . CYS A 1 162 ? -3.396 -1.131 22.276 1.00 91.44 162 CYS A C 1
ATOM 1294 O O . CYS A 1 162 ? -4.450 -0.673 22.708 1.00 91.44 162 CYS A O 1
ATOM 1296 N N . ASP A 1 163 ? -2.945 -2.339 22.628 1.00 83.62 163 ASP A N 1
ATOM 1297 C CA . ASP A 1 163 ? -3.594 -3.173 23.642 1.00 83.62 163 ASP A CA 1
ATOM 1298 C C . ASP A 1 163 ? -3.360 -2.606 25.055 1.00 83.62 163 ASP A C 1
ATOM 1300 O O . ASP A 1 163 ? -2.489 -3.024 25.816 1.00 83.62 163 ASP A O 1
ATOM 1304 N N . SER A 1 164 ? -4.111 -1.556 25.387 1.00 74.25 164 SER A N 1
ATOM 1305 C CA . SER A 1 164 ? -4.094 -0.890 26.692 1.00 74.25 164 SER A CA 1
ATOM 1306 C C . SER A 1 164 ? -5.166 -1.426 27.649 1.00 74.25 164 SER A C 1
ATOM 1308 O O . SER A 1 164 ? -5.577 -0.721 28.569 1.00 74.25 164 SER A O 1
ATOM 1310 N N . GLY A 1 165 ? -5.604 -2.677 27.464 1.00 68.00 165 GLY A N 1
ATOM 1311 C CA . GLY A 1 165 ? -6.652 -3.305 28.275 1.00 68.00 165 GLY A CA 1
ATOM 1312 C C . GLY A 1 165 ? -8.065 -3.163 27.702 1.00 68.00 165 GLY A C 1
ATOM 1313 O O . GLY A 1 165 ? -9.036 -3.354 28.434 1.00 68.00 165 GLY A O 1
ATOM 1314 N N . SER A 1 166 ? -8.185 -2.830 26.413 1.00 73.19 166 SER A N 1
ATOM 1315 C CA . SER A 1 166 ? -9.437 -2.922 25.656 1.00 73.19 166 SER A CA 1
ATOM 1316 C C . SER A 1 166 ? -9.682 -4.359 25.199 1.00 73.19 166 SER A C 1
ATOM 1318 O O . SER A 1 166 ? -8.749 -5.045 24.801 1.00 73.19 166 SER A O 1
ATOM 1320 N N . SER A 1 167 ? -10.940 -4.795 25.158 1.00 78.38 167 SER A N 1
ATOM 1321 C CA . SER A 1 167 ? -11.342 -6.108 24.628 1.00 78.38 167 SER A CA 1
ATOM 1322 C C . SER A 1 167 ? -11.362 -6.165 23.091 1.00 78.38 167 SER A C 1
ATOM 1324 O O . SER A 1 167 ? -12.268 -6.768 22.527 1.00 78.38 167 SER A O 1
ATOM 1326 N N . TRP A 1 168 ? -10.453 -5.455 22.420 1.00 89.56 168 TRP A N 1
ATOM 1327 C CA . TRP A 1 168 ? -10.377 -5.469 20.959 1.00 89.56 168 TRP A CA 1
ATOM 1328 C C . TRP A 1 168 ? -9.581 -6.681 20.481 1.00 89.56 168 TRP A C 1
ATOM 1330 O O . TRP A 1 168 ? -8.628 -7.102 21.144 1.00 89.56 168 TRP A O 1
ATOM 1340 N N . ASP A 1 169 ? -9.957 -7.227 19.333 1.00 91.94 169 ASP A N 1
ATOM 1341 C CA . ASP A 1 169 ? -9.350 -8.435 18.795 1.00 91.94 169 ASP A CA 1
ATOM 1342 C C . ASP A 1 169 ? -8.353 -8.114 17.675 1.00 91.94 169 ASP A C 1
ATOM 1344 O O . ASP A 1 169 ? -8.366 -7.050 17.047 1.00 91.94 169 ASP A O 1
ATOM 1348 N N . PHE A 1 170 ? -7.473 -9.073 17.376 1.00 94.44 170 PHE A N 1
ATOM 1349 C CA . PHE A 1 170 ? -6.566 -8.955 16.231 1.00 94.44 170 PHE A CA 1
ATOM 1350 C C . PHE A 1 170 ? -7.331 -8.772 14.909 1.00 94.44 170 PHE A C 1
ATOM 1352 O O . PHE A 1 170 ? -6.836 -8.112 13.997 1.00 94.44 170 PHE A O 1
ATOM 1359 N N . GLU A 1 171 ? -8.544 -9.319 14.815 1.00 94.56 171 GLU A N 1
ATOM 1360 C CA . GLU A 1 171 ? -9.427 -9.146 13.663 1.00 94.56 171 GLU A CA 1
ATOM 1361 C C . GLU A 1 171 ? -9.805 -7.683 13.421 1.00 94.56 171 GLU A C 1
ATOM 1363 O O . GLU A 1 171 ? -9.736 -7.219 12.279 1.00 94.56 171 GLU A O 1
ATOM 1368 N N . ASP A 1 172 ? -10.081 -6.923 14.481 1.00 93.81 172 ASP A N 1
ATOM 1369 C CA . ASP A 1 172 ? -10.349 -5.487 14.386 1.00 93.81 172 ASP A CA 1
ATOM 1370 C C . ASP A 1 172 ? -9.117 -4.741 13.871 1.00 93.81 172 ASP A C 1
ATOM 1372 O O . ASP A 1 172 ? -9.185 -3.966 12.909 1.00 93.81 172 ASP A O 1
ATOM 1376 N N . ALA A 1 173 ? -7.958 -5.029 14.476 1.00 95.69 173 ALA A N 1
ATOM 1377 C CA . ALA A 1 173 ? -6.688 -4.420 14.102 1.00 95.69 173 ALA A CA 1
ATOM 1378 C C . ALA A 1 173 ? -6.336 -4.709 12.635 1.00 95.69 173 ALA A C 1
ATOM 1380 O O . ALA A 1 173 ? -5.941 -3.800 11.897 1.00 95.69 173 ALA A O 1
ATOM 1381 N N . ALA A 1 174 ? -6.510 -5.952 12.192 1.00 96.94 174 ALA A N 1
ATOM 1382 C CA . ALA A 1 174 ? -6.228 -6.389 10.833 1.00 96.94 174 ALA A CA 1
ATOM 1383 C C . ALA A 1 174 ? -7.196 -5.778 9.812 1.00 96.94 174 ALA A C 1
ATOM 1385 O O . ALA A 1 174 ? -6.752 -5.270 8.776 1.00 96.94 174 ALA A O 1
ATOM 1386 N N . SER A 1 175 ? -8.492 -5.752 10.130 1.00 96.81 175 SER A N 1
ATOM 1387 C CA . SER A 1 175 ? -9.536 -5.134 9.310 1.00 96.81 175 SER A CA 1
ATOM 1388 C C . SER A 1 175 ? -9.258 -3.644 9.084 1.00 96.81 175 SER A C 1
ATOM 1390 O O . SER A 1 175 ? -9.066 -3.195 7.950 1.00 96.81 175 SER A O 1
ATOM 1392 N N . VAL A 1 176 ? -9.114 -2.871 10.165 1.00 96.69 176 VAL A N 1
ATOM 1393 C CA . VAL A 1 176 ? -8.836 -1.428 10.101 1.00 96.69 176 VAL A CA 1
ATOM 1394 C C . VAL A 1 176 ? -7.539 -1.133 9.355 1.00 96.69 176 VAL A C 1
ATOM 1396 O O . VAL A 1 176 ? -7.502 -0.267 8.475 1.00 96.69 176 VAL A O 1
ATOM 1399 N N . THR A 1 177 ? -6.469 -1.859 9.685 1.00 97.12 177 THR A N 1
ATOM 1400 C CA . THR A 1 177 ? -5.170 -1.689 9.025 1.00 97.12 177 THR A CA 1
ATOM 1401 C C . THR A 1 177 ? -5.289 -1.983 7.537 1.00 97.12 177 THR A C 1
ATOM 1403 O O . THR A 1 177 ? -4.715 -1.261 6.729 1.00 97.12 177 THR A O 1
ATOM 1406 N N . GLY A 1 178 ? -6.074 -2.986 7.151 1.00 97.19 178 GLY A N 1
ATOM 1407 C CA . GLY A 1 178 ? -6.328 -3.333 5.760 1.00 97.19 178 GLY A CA 1
ATOM 1408 C C . GLY A 1 178 ? -7.062 -2.244 4.984 1.00 97.19 178 GLY A C 1
ATOM 1409 O O . GLY A 1 178 ? -6.586 -1.801 3.941 1.00 97.19 178 GLY A O 1
ATOM 1410 N N . TYR A 1 179 ? -8.174 -1.736 5.517 1.00 97.62 179 TYR A N 1
ATOM 1411 C CA . TYR A 1 179 ? -8.912 -0.640 4.879 1.00 97.62 179 TYR A CA 1
ATOM 1412 C C . TYR A 1 179 ? -8.124 0.670 4.835 1.00 97.62 179 TYR A C 1
ATOM 1414 O O . TYR A 1 179 ? -8.342 1.487 3.938 1.00 97.62 179 TYR A O 1
ATOM 1422 N N . SER A 1 180 ? -7.154 0.855 5.738 1.00 97.25 180 SER A N 1
ATOM 1423 C CA . SER A 1 180 ? -6.230 1.986 5.662 1.00 97.25 180 SER A CA 1
ATOM 1424 C C . SER A 1 180 ? -5.402 1.993 4.375 1.00 97.25 180 SER A C 1
ATOM 1426 O O . SER A 1 180 ? -4.945 3.061 3.995 1.00 97.25 180 SER A O 1
ATOM 1428 N N . TYR A 1 181 ? -5.268 0.864 3.657 1.00 96.44 181 TYR A N 1
ATOM 1429 C CA . TYR A 1 181 ? -4.604 0.790 2.348 1.00 96.44 181 TYR A CA 1
ATOM 1430 C C . TYR A 1 181 ? -5.465 1.275 1.177 1.00 96.44 181 TYR A C 1
ATOM 1432 O O . TYR A 1 181 ? -4.938 1.395 0.072 1.00 96.44 181 TYR A O 1
ATOM 1440 N N . ALA A 1 182 ? -6.743 1.610 1.372 1.00 96.69 182 ALA A N 1
ATOM 1441 C CA . ALA A 1 182 ? -7.588 2.123 0.293 1.00 96.69 182 ALA A CA 1
ATOM 1442 C C . ALA A 1 182 ? -6.986 3.332 -0.467 1.00 96.69 182 ALA A C 1
ATO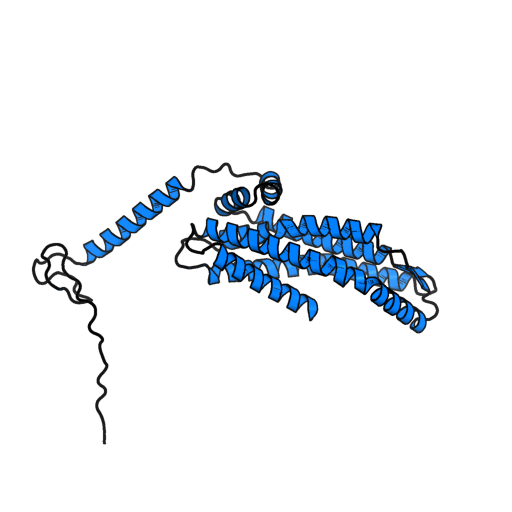M 1444 O O . ALA A 1 182 ? -7.059 3.328 -1.697 1.00 96.69 182 ALA A O 1
ATOM 1445 N N . PRO A 1 183 ? -6.323 4.322 0.176 1.00 95.75 183 PRO A N 1
ATOM 1446 C CA . PRO A 1 183 ? -5.647 5.410 -0.533 1.00 95.75 183 PRO A CA 1
ATOM 1447 C C . PRO A 1 183 ? -4.602 4.940 -1.552 1.00 95.75 183 PRO A C 1
ATOM 1449 O O . PRO A 1 183 ? -4.439 5.601 -2.574 1.00 95.75 183 PRO A O 1
ATOM 1452 N N . SER A 1 184 ? -3.954 3.786 -1.338 1.00 94.88 184 SER A N 1
ATOM 1453 C CA . SER A 1 184 ? -2.986 3.230 -2.302 1.00 94.88 184 SER A CA 1
ATOM 1454 C C . SER A 1 184 ? -3.626 2.942 -3.652 1.00 94.88 184 SER A C 1
ATOM 1456 O O . SER A 1 184 ? -2.979 3.116 -4.678 1.00 94.88 184 SER A O 1
ATOM 1458 N N . LEU A 1 185 ? -4.897 2.524 -3.673 1.00 96.12 185 LEU A N 1
ATOM 1459 C CA . LEU A 1 185 ? -5.621 2.259 -4.916 1.00 96.12 185 LEU A CA 1
ATOM 1460 C C . LEU A 1 185 ? -5.774 3.545 -5.731 1.00 96.12 185 LEU A C 1
ATOM 1462 O O . LEU A 1 185 ? -5.492 3.572 -6.926 1.00 96.12 185 LEU A O 1
ATOM 1466 N N . LEU A 1 186 ? -6.164 4.637 -5.069 1.00 95.38 186 LEU A N 1
ATOM 1467 C CA . LEU A 1 186 ? -6.309 5.937 -5.717 1.00 95.38 186 LEU A CA 1
ATOM 1468 C C . LEU A 1 186 ? -4.956 6.473 -6.203 1.00 95.38 186 LEU A C 1
ATOM 1470 O O . LEU A 1 186 ? -4.847 6.908 -7.347 1.00 95.38 186 LEU A O 1
ATOM 1474 N N . MET A 1 187 ? -3.920 6.398 -5.364 1.00 94.94 187 MET A N 1
ATOM 1475 C CA . MET A 1 187 ? -2.577 6.853 -5.736 1.00 94.94 187 MET A CA 1
ATOM 1476 C C . MET A 1 187 ? -1.981 6.019 -6.870 1.00 94.94 187 MET A C 1
ATOM 1478 O O . MET A 1 187 ? -1.351 6.575 -7.766 1.00 94.94 187 MET A O 1
ATOM 1482 N N . SER A 1 188 ? -2.254 4.714 -6.900 1.00 94.62 188 SER A N 1
ATOM 1483 C CA . SER A 1 188 ? -1.833 3.837 -7.996 1.00 94.62 188 SER A CA 1
ATOM 1484 C C . SER A 1 188 ? -2.506 4.218 -9.316 1.00 94.62 188 SER A C 1
ATOM 1486 O O . SER A 1 188 ? -1.830 4.257 -10.339 1.00 94.62 188 SER A O 1
ATOM 1488 N N . LEU A 1 189 ? -3.803 4.563 -9.314 1.00 95.75 189 LEU A N 1
ATOM 1489 C CA . LEU A 1 189 ? -4.493 5.047 -10.521 1.00 95.75 189 LEU A CA 1
ATOM 1490 C C . LEU A 1 189 ? -3.855 6.334 -11.055 1.00 95.75 189 LEU A C 1
ATOM 1492 O O . LEU A 1 189 ? -3.601 6.449 -12.253 1.00 95.75 189 LEU A O 1
ATOM 1496 N N . ILE A 1 190 ? -3.580 7.288 -10.163 1.00 94.62 190 ILE A N 1
ATOM 1497 C CA . ILE A 1 190 ? -2.935 8.557 -10.519 1.00 94.62 190 ILE A CA 1
ATOM 1498 C C . ILE A 1 190 ? -1.525 8.299 -11.069 1.00 94.62 190 ILE A C 1
ATOM 1500 O O . ILE A 1 190 ? -1.157 8.850 -12.106 1.00 94.62 190 ILE A O 1
ATOM 1504 N N . GLY A 1 191 ? -0.754 7.425 -10.417 1.00 92.88 191 GLY A N 1
ATOM 1505 C CA . GLY A 1 191 ? 0.586 7.037 -10.853 1.00 92.88 191 GLY A CA 1
ATOM 1506 C C . GLY A 1 191 ? 0.589 6.389 -12.237 1.00 92.88 191 GLY A C 1
ATOM 1507 O O . GLY A 1 191 ? 1.362 6.802 -13.099 1.00 92.88 191 GLY A O 1
ATOM 1508 N N . ILE A 1 192 ? -0.324 5.444 -12.488 1.00 95.00 192 ILE A N 1
ATOM 1509 C CA . ILE A 1 192 ? -0.506 4.809 -13.801 1.00 95.00 192 ILE A CA 1
ATOM 1510 C C . ILE A 1 192 ? -0.808 5.859 -14.875 1.00 95.00 192 ILE A C 1
ATOM 1512 O O . ILE A 1 192 ? -0.175 5.858 -15.930 1.00 95.00 192 ILE A O 1
ATOM 1516 N N . PHE A 1 193 ? -1.743 6.775 -14.605 1.00 94.94 193 PHE A N 1
ATOM 1517 C CA . PHE A 1 193 ? -2.100 7.840 -15.543 1.00 94.94 193 PHE A CA 1
ATOM 1518 C C . PHE A 1 193 ? -0.898 8.729 -15.891 1.00 94.94 193 PHE A C 1
ATOM 1520 O O . PHE A 1 193 ? -0.704 9.104 -17.050 1.00 94.94 193 PHE A O 1
ATOM 1527 N N . ILE A 1 194 ? -0.061 9.035 -14.902 1.00 92.19 194 ILE A N 1
ATOM 1528 C CA . ILE A 1 194 ? 1.111 9.891 -15.083 1.00 92.19 194 ILE A CA 1
ATOM 1529 C C . ILE A 1 194 ? 2.218 9.182 -15.843 1.00 92.19 194 ILE A C 1
ATOM 1531 O O . ILE A 1 194 ? 2.755 9.764 -16.781 1.00 92.19 194 ILE A O 1
ATOM 1535 N N . ILE A 1 195 ? 2.512 7.924 -15.512 1.00 91.62 195 ILE A N 1
ATOM 1536 C CA . ILE A 1 195 ? 3.468 7.116 -16.278 1.00 91.62 195 ILE A CA 1
ATOM 1537 C C . ILE A 1 195 ? 3.013 7.033 -17.735 1.00 91.62 195 ILE A C 1
ATOM 1539 O O . ILE A 1 195 ? 3.785 7.286 -18.656 1.00 91.62 195 ILE A O 1
ATOM 1543 N N . TRP A 1 196 ? 1.733 6.745 -17.957 1.00 93.88 196 TRP A N 1
ATOM 1544 C CA . TRP A 1 196 ? 1.186 6.632 -19.300 1.00 93.88 196 TRP A CA 1
ATOM 1545 C C . TRP A 1 196 ? 1.317 7.935 -20.109 1.00 93.88 196 TRP A C 1
ATOM 1547 O O . TRP A 1 196 ? 1.728 7.879 -21.271 1.00 93.88 196 TRP A O 1
ATOM 1557 N N . THR A 1 197 ? 1.036 9.085 -19.488 1.00 92.75 197 THR A N 1
ATOM 1558 C CA . THR A 1 197 ? 0.997 10.402 -20.151 1.00 92.75 197 THR A CA 1
ATOM 1559 C C . THR A 1 197 ? 2.378 11.035 -20.326 1.00 92.75 197 THR A C 1
ATOM 1561 O O . THR A 1 197 ? 2.671 11.586 -21.384 1.00 92.75 197 THR A O 1
ATOM 1564 N N . PHE A 1 198 ? 3.222 10.987 -19.294 1.00 90.50 198 PHE A N 1
ATOM 1565 C CA . PHE A 1 198 ? 4.446 11.791 -19.223 1.00 90.50 198 PHE A CA 1
ATOM 1566 C C . PHE A 1 198 ? 5.724 11.000 -19.489 1.00 90.50 198 PHE A C 1
ATOM 1568 O O . PHE A 1 198 ? 6.733 11.611 -19.836 1.00 90.50 198 PHE A O 1
ATOM 1575 N N . VAL A 1 199 ? 5.713 9.668 -19.355 1.00 90.50 199 VAL A N 1
ATOM 1576 C CA . VAL A 1 199 ? 6.904 8.865 -19.658 1.00 90.50 199 VAL A CA 1
ATOM 1577 C C . VAL A 1 199 ? 6.976 8.632 -21.173 1.00 90.50 199 VAL A C 1
ATOM 1579 O O . VAL A 1 199 ? 6.051 8.034 -21.750 1.00 90.50 199 VAL A O 1
ATOM 1582 N N . PRO A 1 200 ? 8.041 9.109 -21.845 1.00 91.62 200 PRO A N 1
ATOM 1583 C CA . PRO A 1 200 ? 8.217 8.911 -23.275 1.00 91.62 200 PRO A CA 1
ATOM 1584 C C . PRO A 1 200 ? 8.561 7.453 -23.589 1.00 91.62 200 PRO A C 1
ATOM 1586 O O . PRO A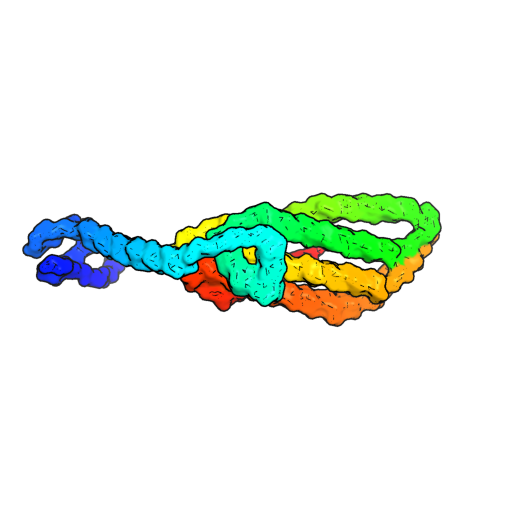 1 200 ? 9.050 6.713 -22.740 1.00 91.62 200 PRO A O 1
ATOM 1589 N N . THR A 1 201 ? 8.298 7.043 -24.828 1.00 92.88 201 THR A N 1
ATOM 1590 C CA . THR A 1 201 ? 8.757 5.739 -25.329 1.00 92.88 201 THR A CA 1
ATOM 1591 C C . THR A 1 201 ? 10.206 5.868 -25.792 1.00 92.88 201 THR A C 1
ATOM 1593 O O . THR A 1 201 ? 10.539 6.835 -26.476 1.00 92.88 201 THR A O 1
ATOM 1596 N N . VAL A 1 202 ? 11.056 4.913 -25.424 1.00 90.38 202 VAL A N 1
ATOM 1597 C CA . VAL A 1 202 ? 12.490 4.890 -25.729 1.00 90.38 202 VAL A CA 1
ATOM 1598 C C . VAL A 1 202 ? 12.814 3.626 -26.511 1.00 90.38 202 VAL A C 1
ATOM 1600 O O . VAL A 1 202 ? 12.465 2.528 -26.087 1.00 90.38 202 VAL A O 1
ATOM 1603 N N . THR A 1 203 ? 13.517 3.783 -27.629 1.00 91.38 203 THR A N 1
ATOM 1604 C CA . THR A 1 203 ? 14.044 2.671 -28.425 1.00 91.38 203 THR A CA 1
ATOM 1605 C C . THR A 1 203 ? 15.493 2.378 -28.041 1.00 91.38 203 THR A C 1
ATOM 1607 O O . THR A 1 203 ? 16.328 3.283 -28.088 1.00 91.38 203 THR A O 1
ATOM 1610 N N . ILE A 1 204 ? 15.801 1.132 -27.689 1.00 90.00 204 ILE A N 1
ATOM 1611 C CA . ILE A 1 204 ? 17.131 0.668 -27.286 1.00 90.00 204 ILE A CA 1
ATOM 1612 C C . ILE A 1 204 ? 17.616 -0.365 -28.305 1.00 90.00 204 ILE A C 1
ATOM 1614 O O . ILE A 1 204 ? 17.028 -1.438 -28.437 1.00 90.00 204 ILE A O 1
ATOM 1618 N N . ASP A 1 205 ? 18.702 -0.039 -29.006 1.00 91.06 205 ASP A N 1
ATOM 1619 C CA . ASP A 1 205 ? 19.368 -0.957 -29.932 1.00 91.06 205 ASP A CA 1
ATOM 1620 C C . ASP A 1 205 ? 20.292 -1.908 -29.160 1.00 91.06 205 ASP A C 1
ATOM 1622 O O . ASP A 1 205 ? 21.199 -1.485 -28.443 1.00 91.06 205 ASP A O 1
ATOM 1626 N N . THR A 1 206 ? 20.050 -3.205 -29.315 1.00 90.88 206 THR A N 1
ATOM 1627 C CA . THR A 1 206 ? 20.737 -4.294 -28.607 1.00 90.88 206 THR A CA 1
ATOM 1628 C C . THR A 1 206 ? 21.959 -4.831 -29.349 1.00 90.88 206 THR A C 1
ATOM 1630 O O . THR A 1 206 ? 22.622 -5.744 -28.861 1.00 90.88 206 THR A O 1
ATOM 1633 N N . THR A 1 207 ? 22.296 -4.275 -30.517 1.00 93.50 207 THR A N 1
ATOM 1634 C CA . THR A 1 207 ? 23.456 -4.705 -31.316 1.00 93.50 207 THR A CA 1
ATOM 1635 C C . THR A 1 207 ? 24.775 -4.503 -30.566 1.00 93.50 207 THR A C 1
ATOM 1637 O O . THR A 1 207 ? 25.698 -5.305 -30.707 1.00 93.50 207 THR A O 1
ATOM 1640 N N . ASN A 1 208 ? 24.859 -3.456 -29.738 1.00 91.88 208 ASN A N 1
ATOM 1641 C CA . ASN A 1 208 ? 25.971 -3.234 -28.821 1.00 91.88 208 ASN A CA 1
ATOM 1642 C C . ASN A 1 208 ? 25.446 -3.136 -27.373 1.00 91.88 208 ASN A C 1
ATOM 1644 O O . ASN A 1 208 ? 24.874 -2.105 -27.007 1.00 91.88 208 ASN A O 1
ATOM 1648 N N . PRO A 1 209 ? 25.648 -4.172 -26.537 1.00 86.12 209 PRO A N 1
ATOM 1649 C CA . PRO A 1 209 ? 25.099 -4.210 -25.182 1.00 86.12 209 PRO A CA 1
ATOM 1650 C C . PRO A 1 209 ? 25.697 -3.138 -24.262 1.00 86.12 209 PRO A C 1
ATOM 1652 O O . PRO A 1 209 ? 25.007 -2.646 -23.373 1.00 86.12 209 PRO A O 1
ATOM 1655 N N . GLU A 1 210 ? 26.949 -2.730 -24.488 1.00 91.50 210 GLU A N 1
ATOM 1656 C CA . GLU A 1 210 ? 27.597 -1.677 -23.698 1.00 91.50 210 GLU A CA 1
ATOM 1657 C C . GLU A 1 210 ? 26.928 -0.320 -23.954 1.00 91.50 210 GLU A C 1
ATOM 1659 O O . GLU A 1 210 ? 26.578 0.407 -23.025 1.00 91.50 210 GLU A O 1
ATOM 1664 N N . LEU A 1 211 ? 26.648 -0.019 -25.223 1.00 90.81 211 LEU A N 1
ATOM 1665 C CA . LEU A 1 211 ? 25.954 1.206 -25.612 1.00 90.81 211 LEU A CA 1
ATOM 1666 C C . LEU A 1 211 ? 24.487 1.204 -25.151 1.00 90.81 211 LEU A C 1
ATOM 1668 O O . LEU A 1 211 ? 23.985 2.239 -24.710 1.00 90.81 211 LEU A O 1
ATOM 1672 N N . ALA A 1 212 ? 23.816 0.049 -25.191 1.00 88.19 212 ALA A N 1
ATOM 1673 C CA . ALA A 1 212 ? 22.452 -0.110 -24.687 1.00 88.19 212 ALA A CA 1
ATOM 1674 C C . ALA A 1 212 ? 22.344 0.221 -23.187 1.00 88.19 212 ALA A C 1
ATOM 1676 O O . ALA A 1 212 ? 21.426 0.937 -22.781 1.00 88.19 212 ALA A O 1
ATOM 1677 N N . MET A 1 213 ? 23.302 -0.245 -22.378 1.00 88.25 213 MET A N 1
ATOM 1678 C CA . MET A 1 213 ? 23.352 0.045 -20.941 1.00 88.25 213 MET A CA 1
ATOM 1679 C C . MET A 1 213 ? 23.569 1.533 -20.661 1.00 88.25 213 MET A C 1
ATOM 1681 O O . MET A 1 213 ? 22.851 2.104 -19.845 1.00 88.25 213 MET A O 1
ATOM 1685 N N . ILE A 1 214 ? 24.476 2.189 -21.389 1.00 90.88 214 ILE A N 1
ATOM 1686 C CA . ILE A 1 214 ? 24.725 3.632 -21.236 1.00 90.88 214 ILE A CA 1
ATOM 1687 C C . ILE A 1 214 ? 23.469 4.450 -21.574 1.00 90.88 214 ILE A C 1
ATOM 1689 O O . ILE A 1 214 ? 23.130 5.399 -20.863 1.00 90.88 214 ILE A O 1
ATOM 1693 N N . ILE A 1 215 ? 22.748 4.086 -22.644 1.00 88.88 215 ILE A N 1
ATOM 1694 C CA . ILE A 1 215 ? 21.476 4.738 -22.989 1.00 88.88 215 ILE A CA 1
ATOM 1695 C C . ILE A 1 215 ? 20.468 4.545 -21.857 1.00 88.88 215 ILE A C 1
ATOM 1697 O O . ILE A 1 215 ? 19.843 5.517 -21.435 1.00 88.88 215 ILE A O 1
ATOM 1701 N N . LEU A 1 216 ? 20.323 3.319 -21.352 1.00 87.25 216 LEU A N 1
ATOM 1702 C CA . LEU A 1 216 ? 19.387 3.010 -20.276 1.00 87.25 216 LEU A CA 1
ATOM 1703 C C . LEU A 1 216 ? 19.698 3.810 -19.002 1.00 87.25 216 LEU A C 1
ATOM 1705 O O . LEU A 1 216 ? 18.795 4.425 -18.439 1.00 87.25 216 LEU A O 1
ATOM 1709 N N . GLU A 1 217 ? 20.963 3.868 -18.583 1.00 89.75 217 GLU A N 1
ATOM 1710 C CA . GLU A 1 217 ? 21.404 4.652 -17.423 1.00 89.75 217 GLU A CA 1
ATOM 1711 C C . GLU A 1 217 ? 21.098 6.143 -17.588 1.00 89.75 217 GLU A C 1
ATOM 1713 O O . GLU A 1 217 ? 20.542 6.772 -16.684 1.00 89.75 217 GLU A O 1
ATOM 1718 N N . ASN A 1 218 ? 21.384 6.709 -18.763 1.00 89.75 218 ASN A N 1
ATOM 1719 C CA . ASN A 1 218 ? 21.096 8.113 -19.046 1.00 89.75 218 ASN A CA 1
ATOM 1720 C C . ASN A 1 218 ? 19.584 8.409 -19.036 1.00 89.75 218 ASN A C 1
ATOM 1722 O O . ASN A 1 218 ? 19.148 9.468 -18.576 1.00 89.75 218 ASN A O 1
ATOM 1726 N N . GLN A 1 219 ? 18.757 7.467 -19.496 1.00 86.06 219 GLN A N 1
ATOM 1727 C CA . GLN A 1 219 ? 17.300 7.597 -19.426 1.00 86.06 219 GLN A CA 1
ATOM 1728 C C . GLN A 1 219 ? 16.787 7.507 -17.988 1.00 86.06 219 GLN A C 1
ATOM 1730 O O . GLN A 1 219 ? 15.968 8.333 -17.587 1.00 86.06 219 GLN A O 1
ATOM 1735 N N . ILE A 1 220 ? 17.300 6.575 -17.179 1.00 85.88 220 ILE A N 1
ATOM 1736 C CA . ILE A 1 220 ? 16.966 6.487 -15.748 1.00 85.88 220 ILE A CA 1
ATOM 1737 C C . ILE A 1 220 ? 17.338 7.796 -15.038 1.00 85.88 220 ILE A C 1
ATOM 1739 O O . ILE A 1 220 ? 16.519 8.351 -14.302 1.00 85.88 220 ILE A O 1
ATOM 1743 N N . ALA A 1 221 ? 18.523 8.347 -15.317 1.00 87.25 221 ALA A N 1
ATOM 1744 C CA . ALA A 1 221 ? 18.944 9.641 -14.787 1.00 87.25 221 ALA A CA 1
ATOM 1745 C C . ALA A 1 221 ? 18.011 10.778 -15.237 1.00 87.25 221 ALA A C 1
ATOM 1747 O O . ALA A 1 221 ? 17.6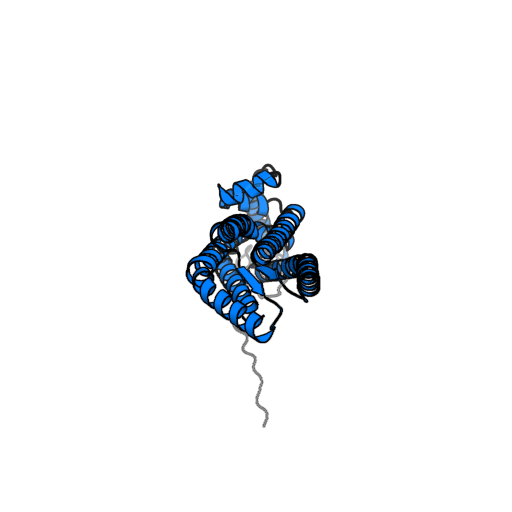31 11.624 -14.427 1.00 87.25 221 ALA A O 1
ATOM 1748 N N . THR A 1 222 ? 17.564 10.764 -16.494 1.00 86.38 222 THR A N 1
ATOM 1749 C CA . THR A 1 222 ? 16.604 11.745 -17.027 1.00 86.38 222 THR A CA 1
ATOM 1750 C C . THR A 1 222 ? 15.222 11.613 -16.386 1.00 86.38 222 THR A C 1
ATOM 1752 O O . THR A 1 222 ? 14.521 12.607 -16.264 1.00 86.38 222 THR A O 1
ATOM 1755 N N . LEU A 1 223 ? 14.817 10.428 -15.929 1.00 85.94 223 LEU A N 1
ATOM 1756 C CA . LEU A 1 223 ? 13.543 10.219 -15.230 1.00 85.94 223 LEU A CA 1
ATOM 1757 C C . LEU A 1 223 ? 13.630 10.483 -13.716 1.00 85.94 223 LEU A C 1
ATOM 1759 O O . LEU A 1 223 ? 12.596 10.537 -13.047 1.00 85.94 223 LEU A O 1
ATOM 1763 N N . SER A 1 224 ? 14.828 10.703 -13.165 1.00 84.56 224 SER A N 1
ATOM 1764 C CA . SER A 1 224 ? 15.031 10.936 -11.725 1.00 84.56 224 SER A CA 1
ATOM 1765 C C . SER A 1 224 ? 14.251 12.144 -11.185 1.00 84.56 224 SER A C 1
ATOM 1767 O O . SER A 1 224 ? 13.777 12.122 -10.048 1.00 84.56 224 SER A O 1
ATOM 1769 N N . TRP A 1 225 ? 14.020 13.178 -12.003 1.00 83.12 225 TRP A N 1
ATOM 1770 C CA . TRP A 1 225 ? 13.202 14.320 -11.584 1.00 83.12 225 TRP A CA 1
ATOM 1771 C C . TRP A 1 225 ? 11.748 13.914 -11.316 1.00 83.12 225 TRP A C 1
ATOM 1773 O O . TRP A 1 225 ? 11.140 14.466 -10.403 1.00 83.12 225 TRP A O 1
ATOM 1783 N N . ILE A 1 226 ? 11.197 12.933 -12.046 1.00 83.31 226 ILE A N 1
ATOM 1784 C CA . ILE A 1 226 ? 9.842 12.414 -11.799 1.00 83.31 226 ILE A CA 1
ATOM 1785 C C . ILE A 1 226 ? 9.800 11.758 -10.420 1.00 83.31 226 ILE A C 1
ATOM 1787 O O . ILE A 1 226 ? 8.858 11.975 -9.659 1.00 83.31 226 ILE A O 1
ATOM 1791 N N . GLN A 1 227 ? 10.846 11.013 -10.052 1.00 80.19 227 GLN A N 1
ATOM 1792 C CA . GLN A 1 227 ? 10.926 10.397 -8.729 1.00 80.19 227 GLN A CA 1
ATOM 1793 C C . GLN A 1 227 ? 10.907 11.448 -7.609 1.00 80.19 227 GLN A C 1
ATOM 1795 O O . GLN A 1 227 ? 10.170 11.302 -6.635 1.00 80.19 227 GLN A O 1
ATOM 1800 N N . ILE A 1 228 ? 11.667 12.534 -7.759 1.00 84.62 228 ILE A N 1
ATOM 1801 C CA . ILE A 1 228 ? 11.791 13.567 -6.721 1.00 84.62 228 ILE A CA 1
ATOM 1802 C C . ILE A 1 228 ? 10.558 14.474 -6.671 1.00 84.62 228 ILE A C 1
ATOM 1804 O O . ILE A 1 228 ? 10.026 14.740 -5.596 1.00 84.62 228 ILE A O 1
ATOM 1808 N N . VAL A 1 229 ? 10.103 14.968 -7.822 1.00 86.75 229 VAL A N 1
ATOM 1809 C CA . VAL A 1 229 ? 9.032 15.972 -7.906 1.00 86.75 229 VAL A CA 1
ATOM 1810 C C . VAL A 1 229 ? 7.657 15.336 -7.740 1.00 86.75 229 VAL A C 1
ATOM 1812 O O . VAL A 1 229 ? 6.750 15.980 -7.220 1.00 86.75 229 VAL A O 1
ATOM 1815 N N . PHE A 1 230 ? 7.491 14.083 -8.168 1.00 86.38 230 PHE A N 1
ATOM 1816 C CA . PHE A 1 230 ? 6.192 13.426 -8.182 1.00 86.38 230 PHE A CA 1
ATOM 1817 C C . PHE A 1 230 ? 6.110 12.247 -7.209 1.00 86.38 230 PHE A C 1
ATOM 1819 O O . PHE A 1 230 ? 5.279 12.264 -6.299 1.00 86.38 230 PHE A O 1
ATOM 1826 N N . THR A 1 231 ? 6.980 11.243 -7.342 1.00 87.12 231 THR A N 1
ATOM 1827 C CA . THR A 1 231 ? 6.872 10.010 -6.542 1.00 87.12 231 THR A CA 1
ATOM 1828 C C . THR A 1 231 ? 7.035 10.271 -5.044 1.00 87.12 231 THR A C 1
ATOM 1830 O O . THR A 1 231 ? 6.260 9.755 -4.239 1.00 87.12 231 THR A O 1
ATOM 1833 N N . LEU A 1 232 ? 7.999 11.100 -4.639 1.00 88.75 232 LEU A N 1
ATOM 1834 C CA . LEU A 1 232 ? 8.245 11.365 -3.221 1.00 88.75 232 LEU A CA 1
ATOM 1835 C C . LEU A 1 232 ? 7.089 12.133 -2.543 1.00 88.75 232 LEU A C 1
ATOM 1837 O O . LEU A 1 232 ? 6.590 11.659 -1.523 1.00 88.75 232 LEU A O 1
ATOM 1841 N N . PRO A 1 233 ? 6.563 13.246 -3.091 1.00 91.00 233 PRO A N 1
ATOM 1842 C CA . PRO A 1 233 ? 5.382 13.890 -2.519 1.00 91.00 233 PRO A CA 1
ATOM 1843 C C . PRO A 1 233 ? 4.157 12.975 -2.473 1.00 91.00 233 PRO A C 1
ATOM 1845 O O . PRO A 1 233 ? 3.447 12.963 -1.470 1.00 91.00 233 PRO A O 1
ATOM 1848 N N . VAL A 1 234 ? 3.923 12.174 -3.518 1.00 91.50 234 VAL A N 1
ATOM 1849 C CA . VAL A 1 234 ? 2.787 11.242 -3.557 1.00 91.50 234 VAL A CA 1
ATOM 1850 C C . VAL A 1 234 ? 2.909 10.165 -2.487 1.00 91.50 234 VAL A C 1
ATOM 1852 O O . VAL A 1 234 ? 1.943 9.936 -1.763 1.00 91.50 234 VAL A O 1
ATOM 1855 N N . THR A 1 235 ? 4.084 9.554 -2.328 1.00 91.69 235 THR A N 1
ATOM 1856 C CA . THR A 1 235 ? 4.305 8.529 -1.293 1.00 91.69 235 THR A CA 1
ATOM 1857 C C . THR A 1 235 ? 4.167 9.104 0.115 1.00 91.69 235 THR A C 1
ATOM 1859 O O . THR A 1 235 ? 3.602 8.445 0.987 1.00 91.69 235 THR A O 1
ATOM 1862 N N . LEU A 1 236 ? 4.592 10.352 0.344 1.00 93.50 236 LEU A N 1
ATOM 1863 C CA . LEU A 1 236 ? 4.355 11.044 1.611 1.00 93.50 236 LEU A CA 1
ATOM 1864 C C . LEU A 1 236 ? 2.862 11.306 1.840 1.00 93.50 236 LEU A C 1
ATOM 1866 O O . LEU A 1 236 ? 2.347 10.952 2.897 1.00 93.50 236 LEU A O 1
ATOM 1870 N N . ILE A 1 237 ? 2.139 11.868 0.868 1.00 95.62 237 ILE A N 1
ATOM 1871 C CA . ILE A 1 237 ? 0.689 12.100 0.993 1.00 95.62 237 ILE A CA 1
ATOM 1872 C C . ILE A 1 237 ? -0.037 10.780 1.275 1.00 95.62 237 ILE A C 1
ATOM 1874 O O . ILE A 1 237 ? -0.886 10.714 2.165 1.00 95.62 237 ILE A O 1
ATOM 1878 N N . GLU A 1 238 ? 0.322 9.718 0.558 1.00 95.50 238 GLU A N 1
ATOM 1879 C CA . GLU A 1 238 ? -0.212 8.378 0.761 1.00 95.50 238 GLU A CA 1
ATOM 1880 C C . GLU A 1 238 ? 0.072 7.864 2.177 1.00 95.50 238 GLU A C 1
ATOM 1882 O O . GLU A 1 238 ? -0.842 7.396 2.854 1.00 95.50 238 GLU A O 1
ATOM 1887 N N . LEU A 1 239 ? 1.312 7.990 2.656 1.00 96.00 239 LEU A N 1
ATOM 1888 C CA . LEU A 1 239 ? 1.715 7.603 4.006 1.00 96.00 239 LEU A CA 1
ATOM 1889 C C . LEU A 1 239 ? 0.905 8.346 5.075 1.00 96.00 239 LEU A C 1
ATOM 1891 O O . LEU A 1 239 ? 0.394 7.717 6.007 1.00 96.00 239 LEU A O 1
ATOM 1895 N N . PHE A 1 240 ? 0.772 9.666 4.944 1.00 97.38 240 PHE A N 1
ATOM 1896 C CA . PHE A 1 240 ? 0.001 10.491 5.873 1.00 97.38 240 PHE A CA 1
ATOM 1897 C C . PHE A 1 240 ? -1.474 10.088 5.877 1.00 97.38 240 PHE A C 1
ATOM 1899 O O . PHE A 1 240 ? -2.061 9.916 6.946 1.00 97.38 240 PHE A O 1
ATOM 1906 N N . TRP A 1 241 ? -2.061 9.865 4.700 1.00 97.69 241 TRP A N 1
ATOM 1907 C CA . TRP A 1 241 ? -3.458 9.460 4.573 1.00 97.69 241 TRP A CA 1
ATOM 1908 C C . TRP A 1 241 ? -3.701 8.071 5.175 1.00 97.69 241 TRP A C 1
ATOM 1910 O O . TRP A 1 241 ? -4.595 7.904 6.006 1.00 97.69 241 TRP A O 1
ATOM 1920 N N . LYS A 1 242 ? -2.877 7.079 4.822 1.00 96.69 242 LYS A N 1
ATOM 1921 C CA . LYS A 1 242 ? -2.938 5.728 5.402 1.00 96.69 242 LYS A CA 1
ATOM 1922 C C . LYS A 1 242 ? -2.844 5.772 6.921 1.00 96.69 242 LYS A C 1
ATOM 1924 O O . LYS A 1 242 ? -3.643 5.145 7.610 1.00 96.69 242 LYS A O 1
ATOM 1929 N N . SER A 1 243 ? -1.898 6.550 7.441 1.00 97.69 243 SER A N 1
ATOM 1930 C CA . SER A 1 243 ? -1.676 6.651 8.882 1.00 97.69 243 SER A CA 1
ATOM 1931 C C . SER A 1 243 ? -2.823 7.347 9.600 1.00 97.69 243 SER A C 1
ATOM 1933 O O . SER A 1 243 ? -3.203 6.924 10.688 1.00 97.69 243 SER A O 1
ATOM 1935 N N . TYR A 1 244 ? -3.420 8.367 8.981 1.00 98.06 244 TYR A N 1
ATOM 1936 C CA . TYR A 1 244 ? -4.624 9.024 9.484 1.00 98.06 244 TYR A CA 1
ATOM 1937 C C . TYR A 1 244 ? -5.801 8.049 9.585 1.00 98.06 244 TYR A C 1
ATOM 1939 O O . TYR A 1 244 ? -6.445 7.949 10.628 1.00 98.06 244 TYR A O 1
ATOM 1947 N N . LEU A 1 245 ? -6.035 7.268 8.529 1.00 98.00 245 LEU A N 1
ATOM 1948 C CA . LEU A 1 245 ? -7.072 6.240 8.508 1.00 98.00 245 LEU A CA 1
ATOM 1949 C C . LEU A 1 245 ? -6.836 5.159 9.569 1.00 98.00 245 LEU A C 1
ATOM 1951 O O . LEU A 1 245 ? -7.754 4.849 10.329 1.00 98.00 245 LEU A O 1
ATOM 1955 N N . GLY A 1 246 ? -5.616 4.621 9.647 1.00 97.12 246 GLY A N 1
ATOM 1956 C CA . GLY A 1 246 ? -5.236 3.642 10.667 1.00 97.12 246 GLY A CA 1
ATOM 1957 C C . GLY A 1 246 ? -5.415 4.187 12.085 1.00 97.12 246 GLY A C 1
ATOM 1958 O O . GLY A 1 246 ? -5.981 3.509 12.938 1.00 97.12 246 GLY A O 1
ATOM 1959 N N . GLY A 1 247 ? -5.027 5.446 12.314 1.00 97.00 247 GLY A N 1
ATOM 1960 C CA . GLY A 1 247 ? -5.194 6.140 13.589 1.00 97.00 247 GLY A CA 1
ATOM 1961 C C . GLY A 1 247 ? -6.651 6.234 14.039 1.00 97.00 247 GLY A C 1
ATOM 1962 O O . GLY A 1 247 ? -6.967 5.860 15.170 1.00 97.00 247 GLY A O 1
ATOM 1963 N N . ILE A 1 248 ? -7.550 6.665 13.146 1.00 96.94 248 ILE A N 1
ATOM 1964 C CA . ILE A 1 248 ? -8.987 6.720 13.447 1.00 96.94 248 ILE A CA 1
ATOM 1965 C C . ILE A 1 248 ? -9.537 5.324 13.717 1.00 96.94 248 ILE A C 1
ATOM 1967 O O . ILE A 1 248 ? -10.219 5.122 14.716 1.00 96.94 248 ILE A O 1
ATOM 1971 N N . GLY A 1 249 ? -9.275 4.358 12.837 1.00 96.06 249 GLY A N 1
ATOM 1972 C CA . GLY A 1 249 ? -9.892 3.045 12.986 1.00 96.06 249 GLY A CA 1
ATOM 1973 C C . GLY A 1 249 ? -9.427 2.317 14.247 1.00 96.06 249 GLY A C 1
ATOM 1974 O O . GLY A 1 249 ? -10.248 1.685 14.906 1.00 96.06 249 GLY A O 1
ATOM 1975 N N . VAL A 1 250 ? -8.157 2.457 14.646 1.00 96.00 250 VAL A N 1
ATOM 1976 C CA . VAL A 1 250 ? -7.666 1.890 15.912 1.00 96.00 250 VAL A CA 1
ATOM 1977 C C . VAL A 1 250 ? -8.292 2.599 17.108 1.00 96.00 250 VAL A C 1
ATOM 1979 O O . VAL A 1 250 ? -8.696 1.940 18.064 1.00 96.00 250 VAL A O 1
ATOM 1982 N N . HIS A 1 251 ? -8.434 3.924 17.056 1.00 95.25 251 HIS A N 1
ATOM 1983 C CA . HIS A 1 251 ? -9.126 4.670 18.104 1.00 95.25 251 HIS A CA 1
ATOM 1984 C C . HIS A 1 251 ? -10.573 4.192 18.291 1.00 95.25 251 HIS A C 1
ATOM 1986 O O . HIS A 1 251 ? -11.004 3.954 19.417 1.00 95.25 251 HIS A O 1
ATOM 1992 N N . GLU A 1 252 ? -11.312 4.003 17.197 1.00 93.31 252 GLU A N 1
ATOM 1993 C CA . GLU A 1 252 ? -12.696 3.524 17.263 1.00 93.31 252 GLU A CA 1
ATOM 1994 C C . GLU A 1 252 ? -12.779 2.055 17.716 1.00 93.31 252 GLU A C 1
ATOM 1996 O O . GLU A 1 252 ? -13.621 1.738 18.554 1.00 93.31 252 GLU A O 1
ATOM 2001 N N . SER A 1 253 ? -11.874 1.185 17.247 1.00 92.56 253 SER A N 1
ATOM 2002 C CA . SER A 1 253 ? -11.843 -0.248 17.613 1.00 92.56 253 SER A CA 1
ATOM 2003 C C . SER A 1 253 ? -11.474 -0.476 19.078 1.00 92.56 253 SER A C 1
ATOM 2005 O O . SER A 1 253 ? -12.041 -1.330 19.747 1.00 92.56 253 SER A O 1
ATOM 2007 N N . THR A 1 254 ? -10.568 0.339 19.618 1.00 93.19 254 THR A N 1
ATOM 2008 C CA . THR A 1 254 ? -10.187 0.302 21.042 1.00 93.19 254 THR A CA 1
ATOM 2009 C C . THR A 1 254 ? -11.173 1.053 21.941 1.00 93.19 254 THR A C 1
ATOM 2011 O O . THR A 1 254 ? -10.892 1.280 23.115 1.00 93.19 254 THR A O 1
ATOM 2014 N N . LEU A 1 255 ? -12.317 1.492 21.401 1.00 89.19 255 LEU A N 1
ATOM 2015 C CA . LEU A 1 255 ? -13.329 2.301 22.092 1.00 89.19 255 LEU A CA 1
ATOM 2016 C C . LEU A 1 255 ? -12.794 3.607 22.697 1.00 89.19 255 LEU A C 1
ATOM 2018 O O . LEU A 1 255 ? -13.457 4.224 23.530 1.00 89.19 255 LEU A O 1
ATOM 2022 N N . GLY A 1 256 ? -11.644 4.075 22.219 1.00 88.44 256 GLY A N 1
ATOM 2023 C CA . GLY A 1 256 ? -10.972 5.282 22.676 1.00 88.44 256 GLY A CA 1
ATOM 2024 C C . GLY A 1 256 ? -9.834 5.064 23.671 1.00 88.44 256 GLY A C 1
ATOM 2025 O O . GLY A 1 256 ? -9.181 6.046 24.023 1.00 88.44 256 GLY A O 1
ATOM 2026 N N . GLU A 1 257 ? -9.551 3.823 24.079 1.00 91.25 257 GLU A N 1
ATOM 2027 C CA . GLU A 1 257 ? -8.419 3.504 24.962 1.00 91.25 257 GLU A CA 1
ATOM 2028 C C . GLU A 1 257 ? -7.071 3.841 24.298 1.00 91.25 257 GLU A C 1
ATOM 2030 O O . GLU A 1 257 ? -6.196 4.442 24.927 1.00 91.25 257 GLU A O 1
ATOM 2035 N N . CYS A 1 258 ? -6.914 3.552 22.996 1.00 93.69 258 CYS A N 1
ATOM 2036 C CA . CYS A 1 258 ? -5.801 4.090 22.217 1.00 93.69 258 CYS A CA 1
ATOM 2037 C C . CYS A 1 258 ? -6.206 5.443 21.615 1.00 93.69 258 CYS A C 1
ATOM 2039 O O . CYS A 1 258 ? -7.153 5.550 20.830 1.00 93.69 258 CYS A O 1
ATOM 2041 N N . SER A 1 259 ? -5.488 6.511 21.974 1.00 94.88 259 SER A N 1
ATOM 2042 C CA . SER A 1 259 ? -5.753 7.832 21.402 1.00 94.88 259 SER A CA 1
ATOM 2043 C C . SER A 1 259 ? -5.417 7.859 19.909 1.00 94.88 259 SER A C 1
ATOM 2045 O O . SER A 1 259 ? -4.423 7.277 19.470 1.00 94.88 259 SER A O 1
ATOM 2047 N N . GLU A 1 260 ? -6.218 8.588 19.132 1.00 95.56 260 GLU A N 1
ATOM 2048 C CA . GLU A 1 260 ? -6.027 8.742 17.683 1.00 95.56 260 GLU A CA 1
ATOM 2049 C C . GLU A 1 260 ? -4.617 9.233 17.336 1.00 95.56 260 GLU A C 1
ATOM 2051 O O . GLU A 1 260 ? -3.983 8.695 16.435 1.00 95.56 260 GLU A O 1
ATOM 2056 N N . ASN A 1 261 ? -4.074 10.178 18.111 1.00 96.31 261 ASN A N 1
ATOM 2057 C CA . ASN A 1 261 ? -2.717 10.692 17.912 1.00 96.31 261 ASN A CA 1
ATOM 2058 C C . ASN A 1 261 ? -1.643 9.623 18.157 1.00 96.31 261 ASN A C 1
ATOM 2060 O O . ASN A 1 261 ? -0.677 9.543 17.400 1.00 96.31 261 ASN A O 1
ATOM 2064 N N . LYS A 1 262 ? -1.797 8.791 19.199 1.00 96.00 262 LYS A N 1
ATOM 2065 C CA . LYS A 1 262 ? -0.847 7.705 19.486 1.00 96.00 262 LYS A CA 1
ATOM 2066 C C . LYS A 1 262 ? -0.869 6.680 18.354 1.00 96.00 262 LYS A C 1
ATOM 2068 O O . LYS A 1 262 ? 0.189 6.322 17.842 1.00 96.00 262 LYS A O 1
ATOM 2073 N N . ALA A 1 263 ? -2.061 6.254 17.940 1.00 95.75 263 ALA A N 1
ATOM 2074 C CA . ALA A 1 263 ? -2.225 5.317 16.837 1.00 95.75 263 ALA A CA 1
ATOM 2075 C C . ALA A 1 263 ? -1.675 5.897 15.520 1.00 95.75 263 ALA A C 1
ATOM 2077 O O . ALA A 1 263 ? -0.885 5.242 14.848 1.00 95.75 263 ALA A O 1
ATOM 2078 N N . PHE A 1 264 ? -1.983 7.155 15.196 1.00 97.62 264 PHE A N 1
ATOM 2079 C CA . PHE A 1 264 ? -1.437 7.850 14.027 1.00 97.62 264 PHE A CA 1
ATOM 2080 C C . PHE A 1 264 ? 0.098 7.827 13.990 1.00 97.62 264 PHE A C 1
ATOM 2082 O O . PHE A 1 264 ? 0.681 7.456 12.972 1.00 97.62 264 PHE A O 1
ATOM 2089 N N . ILE A 1 265 ? 0.762 8.167 15.103 1.00 97.38 265 ILE A N 1
ATOM 2090 C CA . ILE A 1 265 ? 2.231 8.162 15.201 1.00 97.38 265 ILE A CA 1
ATOM 2091 C C . ILE A 1 265 ? 2.795 6.754 14.979 1.00 97.38 265 ILE A C 1
ATOM 2093 O O . ILE A 1 265 ? 3.788 6.603 14.266 1.00 97.38 265 ILE A O 1
ATOM 2097 N N . ILE A 1 266 ? 2.155 5.725 15.546 1.00 96.06 266 ILE A N 1
ATOM 2098 C CA . ILE A 1 266 ? 2.548 4.326 15.330 1.00 96.06 266 ILE A CA 1
ATOM 2099 C C . ILE A 1 266 ? 2.488 3.991 13.836 1.00 96.06 266 ILE A C 1
ATOM 2101 O O . ILE A 1 266 ? 3.466 3.493 13.283 1.00 96.06 266 ILE A O 1
ATOM 2105 N N . PHE A 1 267 ? 1.384 4.311 13.157 1.00 96.94 267 PHE A N 1
ATOM 2106 C CA . PHE A 1 267 ? 1.246 4.037 11.725 1.00 96.94 267 PHE A CA 1
ATOM 2107 C C . PHE A 1 267 ? 2.241 4.822 10.864 1.00 96.94 267 PHE A C 1
ATOM 2109 O O . PHE A 1 267 ? 2.802 4.242 9.932 1.00 96.94 267 PHE A O 1
ATOM 2116 N N . ILE A 1 268 ? 2.517 6.089 11.195 1.00 97.62 268 ILE A N 1
ATOM 2117 C CA . ILE A 1 268 ? 3.550 6.882 10.514 1.00 97.62 268 ILE A CA 1
ATOM 2118 C C . ILE A 1 268 ? 4.910 6.201 10.651 1.00 97.62 268 ILE A C 1
ATOM 2120 O O . ILE A 1 268 ? 5.595 6.002 9.651 1.00 97.62 268 ILE A O 1
ATOM 2124 N N . PHE A 1 269 ? 5.293 5.799 11.865 1.00 96.88 269 PHE A N 1
ATOM 2125 C CA . PHE A 1 269 ? 6.579 5.150 12.108 1.00 96.88 269 PHE A CA 1
ATOM 2126 C C . PHE A 1 269 ? 6.699 3.817 11.357 1.00 96.88 269 PHE A C 1
ATOM 2128 O O . PHE A 1 269 ? 7.690 3.576 10.669 1.00 96.88 269 PHE A O 1
ATOM 2135 N N . LEU A 1 270 ? 5.661 2.976 11.417 1.00 94.94 270 LEU A N 1
ATOM 2136 C CA . LEU A 1 270 ? 5.614 1.706 10.685 1.00 94.94 270 LEU A CA 1
ATOM 2137 C C . LEU A 1 270 ? 5.628 1.903 9.164 1.00 94.94 270 LEU A C 1
ATOM 2139 O O . LEU A 1 270 ? 6.165 1.075 8.427 1.00 94.94 270 LEU A O 1
ATOM 2143 N N . GLY A 1 271 ? 5.015 2.978 8.676 1.00 94.19 271 GLY A N 1
ATOM 2144 C CA . GLY A 1 271 ? 5.031 3.329 7.266 1.00 94.19 271 GLY A CA 1
ATOM 2145 C C . GLY A 1 271 ? 6.395 3.841 6.801 1.00 94.19 271 GLY A C 1
ATOM 2146 O O . GLY A 1 271 ? 6.878 3.372 5.775 1.00 94.19 271 GLY A O 1
ATOM 2147 N N . LEU A 1 272 ? 7.054 4.706 7.580 1.00 94.88 272 LEU A N 1
ATOM 2148 C CA . LEU A 1 272 ? 8.420 5.175 7.311 1.00 94.88 272 LEU A CA 1
ATOM 2149 C C . LEU A 1 272 ? 9.432 4.029 7.322 1.00 94.88 272 LEU A C 1
ATOM 2151 O O . LEU A 1 272 ? 10.278 3.964 6.437 1.00 94.88 272 LEU A O 1
ATOM 2155 N N . LEU A 1 273 ? 9.318 3.096 8.273 1.00 93.19 273 LEU A N 1
ATOM 2156 C CA . LEU A 1 273 ? 10.145 1.888 8.290 1.00 93.19 273 LEU A CA 1
ATOM 2157 C C . LEU A 1 273 ? 9.961 1.077 7.001 1.00 93.19 273 LEU A C 1
ATOM 2159 O O . LEU A 1 273 ? 10.935 0.595 6.435 1.00 93.19 273 LEU A O 1
ATOM 2163 N N . GLY A 1 274 ? 8.720 0.963 6.516 1.00 88.75 274 GLY A N 1
ATOM 2164 C CA . GLY A 1 274 ? 8.423 0.327 5.233 1.00 88.75 274 GLY A CA 1
ATOM 2165 C C . GLY A 1 274 ? 9.124 1.012 4.060 1.00 88.75 274 GLY A C 1
ATOM 2166 O O . GLY A 1 274 ? 9.780 0.332 3.283 1.00 88.75 274 GLY A O 1
ATOM 2167 N N . ILE A 1 275 ? 9.051 2.345 3.983 1.00 89.44 275 ILE A N 1
ATOM 2168 C CA . ILE A 1 275 ? 9.727 3.132 2.937 1.00 89.44 275 ILE A CA 1
ATOM 2169 C C . ILE A 1 275 ? 11.248 2.950 3.005 1.00 89.44 275 ILE A C 1
ATOM 2171 O O . ILE A 1 275 ? 11.891 2.797 1.974 1.00 89.44 275 ILE A O 1
ATOM 2175 N N . LEU A 1 276 ? 11.833 2.939 4.207 1.00 89.94 276 LEU A N 1
ATOM 2176 C CA . LEU A 1 276 ? 13.267 2.697 4.378 1.00 89.94 276 LEU A CA 1
ATOM 2177 C C . LEU A 1 276 ? 13.658 1.296 3.904 1.00 89.94 276 LEU A C 1
ATOM 2179 O O . LEU A 1 276 ? 14.644 1.156 3.192 1.00 89.94 276 LEU A O 1
ATOM 2183 N N . LEU A 1 277 ? 12.883 0.269 4.261 1.00 87.25 277 LEU A N 1
ATOM 2184 C CA . LEU A 1 277 ? 13.131 -1.096 3.795 1.00 87.25 277 LEU A CA 1
ATOM 2185 C C . LEU A 1 277 ? 13.045 -1.200 2.269 1.00 87.25 277 LEU A C 1
ATOM 2187 O O . LEU A 1 277 ? 13.900 -1.848 1.682 1.00 87.25 277 LEU A O 1
ATOM 2191 N N . ASP A 1 278 ? 12.067 -0.532 1.651 1.00 84.00 278 ASP A N 1
ATOM 2192 C CA . ASP A 1 278 ? 11.915 -0.477 0.190 1.00 84.00 278 ASP A CA 1
ATOM 2193 C C . ASP A 1 278 ? 13.059 0.278 -0.499 1.00 84.00 278 ASP A C 1
ATOM 2195 O O . ASP A 1 278 ? 13.395 -0.022 -1.636 1.00 84.00 278 ASP A O 1
ATOM 2199 N N . TYR A 1 279 ? 13.667 1.257 0.175 1.00 81.81 279 TYR A N 1
ATOM 2200 C CA . TYR A 1 279 ? 14.805 2.003 -0.362 1.00 81.81 279 TYR A CA 1
ATOM 2201 C C . TYR A 1 279 ? 16.118 1.202 -0.328 1.00 81.81 279 TYR A C 1
ATOM 2203 O O . TYR A 1 279 ? 17.001 1.436 -1.150 1.00 81.81 279 TYR A O 1
ATOM 2211 N N . TYR A 1 280 ? 16.271 0.284 0.632 1.00 78.38 280 TYR A N 1
ATOM 2212 C CA . TYR A 1 280 ? 17.484 -0.528 0.793 1.00 78.38 280 TYR A CA 1
ATOM 2213 C C . TYR A 1 280 ? 17.432 -1.893 0.089 1.00 78.38 280 TYR A C 1
ATOM 2215 O O . TYR A 1 280 ? 18.474 -2.546 0.003 1.00 78.38 280 TYR A O 1
ATOM 2223 N N . SER A 1 281 ? 16.253 -2.339 -0.356 1.00 70.06 281 SER A N 1
ATOM 2224 C CA . SER A 1 281 ? 16.051 -3.595 -1.096 1.00 70.06 281 SER A CA 1
ATOM 2225 C C . SER A 1 281 ? 16.184 -3.403 -2.599 1.00 70.06 281 SER A C 1
ATOM 2227 O O . SER A 1 281 ? 16.855 -4.247 -3.228 1.00 70.06 281 SER A O 1
#

Secondary structure (DSSP, 8-state):
--------------EE-TTT--EE-TT-SB-TTT--BSHHHHHHHHHHHHHHHHHHHHHH--------HHHHHHHHHH-HHHHHHHHHHS--HHHHHHHHHHHHHHHHHHHHHHHHTEEEESTTHHHHHHHHHHHHHHHHHHHHHHHHHHHHHHHHHHHHHH-SS----HHHHHHHHHHTTHHHHHHHHHHHHHHHHHSPPEEEE-SSHHHHHHHHHHHHHHHHHHIIIIIHHHHHHHHHHHHHHHHHHHHHHTTTSS-HHHHHHHHHHHHHHHHHHHHH-